Protein AF-X0YJ15-F1 (afdb_monomer)

Solvent-accessible surface area (backbone atoms only — not comparable to full-atom values): 10827 Å² total; per-residue (Å²): 131,85,79,75,74,57,43,60,59,54,47,52,52,47,53,52,51,46,50,51,50,49,46,49,53,53,56,49,39,35,70,75,66,74,43,87,75,90,66,55,64,66,56,56,49,51,49,48,56,52,59,70,72,44,61,58,66,60,52,53,49,41,43,52,75,50,30,58,92,40,51,68,31,61,81,69,69,39,67,74,39,35,54,26,53,26,54,37,53,68,71,46,96,60,94,58,71,78,64,40,61,42,63,42,45,61,82,68,40,61,54,94,90,36,62,70,59,54,69,68,62,50,51,54,54,47,51,44,55,51,49,50,50,58,36,51,53,50,40,56,50,62,73,27,58,56,43,80,40,76,42,98,86,70,49,79,39,79,45,68,49,62,83,60,65,60,85,64,60,61,69,59,51,26,63,77,67,72,52,84,81,90,130

Organism: NCBI:txid412755

Structure (mmCIF, N/CA/C/O backbone):
data_AF-X0YJ15-F1
#
_entry.id   AF-X0YJ15-F1
#
loop_
_atom_site.group_PDB
_atom_site.id
_atom_site.type_symbol
_atom_site.label_atom_id
_atom_site.label_alt_id
_atom_site.label_comp_id
_atom_site.label_asym_id
_atom_site.label_entity_id
_atom_site.label_seq_id
_atom_site.pdbx_PDB_ins_code
_atom_site.Cartn_x
_atom_site.Cartn_y
_atom_site.Cartn_z
_atom_site.occupancy
_atom_site.B_iso_or_equiv
_atom_site.auth_seq_id
_atom_site.auth_comp_id
_atom_site.auth_asym_id
_atom_site.auth_atom_id
_atom_site.pdbx_PDB_model_num
ATOM 1 N N . MET A 1 1 ? 10.096 -5.715 25.890 1.00 47.31 1 MET A N 1
ATOM 2 C CA . MET A 1 1 ? 9.266 -5.655 24.667 1.00 47.31 1 MET A CA 1
ATOM 3 C C . MET A 1 1 ? 9.754 -4.480 23.843 1.00 47.31 1 MET A C 1
ATOM 5 O O . MET A 1 1 ? 9.793 -3.381 24.379 1.00 47.31 1 MET A O 1
ATOM 9 N N . VAL A 1 2 ? 10.193 -4.707 22.604 1.00 52.78 2 VAL A N 1
ATOM 10 C CA . VAL A 1 2 ? 10.549 -3.609 21.693 1.00 52.78 2 VAL A CA 1
ATOM 11 C C . VAL A 1 2 ? 9.244 -2.940 21.275 1.00 52.78 2 VAL A C 1
ATOM 13 O O . VAL A 1 2 ? 8.377 -3.590 20.694 1.00 52.78 2 VAL A O 1
ATOM 16 N N . GLN A 1 3 ? 9.060 -1.674 21.644 1.00 73.06 3 GLN A N 1
ATOM 17 C CA . GLN A 1 3 ? 7.881 -0.920 21.238 1.00 73.06 3 GLN A CA 1
ATOM 18 C C . GLN A 1 3 ? 7.999 -0.626 19.741 1.00 73.06 3 GLN A C 1
ATOM 20 O O . GLN A 1 3 ? 8.931 0.053 19.316 1.00 73.06 3 GLN A O 1
ATOM 25 N N . LEU A 1 4 ? 7.075 -1.163 18.942 1.00 81.94 4 LEU A N 1
ATOM 26 C CA . LEU A 1 4 ? 7.033 -0.866 17.512 1.00 81.94 4 LEU A CA 1
ATOM 27 C C . LEU A 1 4 ? 6.816 0.643 17.294 1.00 81.94 4 LEU A C 1
ATOM 29 O O . LEU A 1 4 ? 6.027 1.247 18.036 1.00 81.94 4 LEU A O 1
ATOM 33 N N . PRO A 1 5 ? 7.448 1.248 16.269 1.00 90.25 5 PRO A N 1
ATOM 34 C CA . PRO A 1 5 ? 7.194 2.638 15.914 1.00 90.25 5 PRO A CA 1
ATOM 35 C C . PRO A 1 5 ? 5.711 2.890 15.622 1.00 90.25 5 PRO A C 1
ATOM 37 O O . PRO A 1 5 ? 4.935 1.973 15.313 1.00 90.25 5 PRO A O 1
ATOM 40 N N . LYS A 1 6 ? 5.300 4.158 15.706 1.00 93.25 6 LYS A N 1
ATOM 41 C CA . LYS A 1 6 ? 3.918 4.548 15.408 1.00 93.25 6 LYS A CA 1
ATOM 42 C C . LYS A 1 6 ? 3.524 4.135 13.972 1.00 93.25 6 LYS A C 1
ATOM 44 O O . LYS A 1 6 ? 4.402 4.100 13.105 1.00 93.25 6 LYS A O 1
ATOM 49 N N . PRO A 1 7 ? 2.250 3.775 13.710 1.00 95.06 7 PRO A N 1
ATOM 50 C CA . PRO A 1 7 ? 1.801 3.361 12.379 1.00 95.06 7 PRO A CA 1
ATOM 51 C C . PRO A 1 7 ? 2.163 4.348 11.267 1.00 95.06 7 PRO A C 1
ATOM 53 O O . PRO A 1 7 ? 2.562 3.911 10.199 1.00 95.06 7 PRO A O 1
ATOM 56 N N . GLU A 1 8 ? 2.111 5.650 11.532 1.00 95.06 8 GLU A N 1
ATOM 57 C CA . GLU A 1 8 ? 2.417 6.709 10.566 1.00 95.06 8 GLU A CA 1
ATOM 58 C C . GLU A 1 8 ? 3.887 6.651 10.125 1.00 95.06 8 GLU A C 1
ATOM 60 O O . GLU A 1 8 ? 4.189 6.745 8.939 1.00 95.06 8 GLU A O 1
ATOM 65 N N . ILE A 1 9 ? 4.807 6.413 11.068 1.00 95.06 9 ILE A N 1
ATOM 66 C CA . ILE A 1 9 ? 6.242 6.272 10.774 1.00 95.06 9 ILE A CA 1
ATOM 67 C C . ILE A 1 9 ? 6.467 5.051 9.880 1.00 95.06 9 ILE A C 1
ATOM 69 O O . ILE A 1 9 ? 7.040 5.175 8.800 1.00 95.06 9 ILE A O 1
ATOM 73 N N . ARG A 1 10 ? 5.933 3.890 10.286 1.00 96.12 10 ARG A N 1
ATOM 74 C CA . ARG A 1 10 ? 6.055 2.647 9.509 1.00 96.12 10 ARG A CA 1
ATOM 75 C C . ARG A 1 10 ? 5.407 2.768 8.134 1.00 96.12 10 ARG A C 1
ATOM 77 O O . ARG A 1 10 ? 5.938 2.248 7.163 1.00 96.12 10 ARG A O 1
ATOM 84 N N . PHE A 1 11 ? 4.268 3.450 8.037 1.00 95.94 11 PHE A N 1
ATOM 85 C CA . PHE A 1 11 ? 3.576 3.668 6.772 1.00 95.94 11 PHE A CA 1
ATOM 86 C C . PHE A 1 11 ? 4.419 4.515 5.820 1.00 95.94 11 PHE A C 1
ATOM 88 O O . PHE A 1 11 ? 4.572 4.152 4.655 1.00 95.94 11 PHE A O 1
ATOM 95 N N . LYS A 1 12 ? 5.003 5.609 6.324 1.00 94.44 12 LYS A N 1
ATOM 96 C CA . LYS A 1 12 ? 5.892 6.477 5.548 1.00 94.44 12 LYS A CA 1
ATOM 97 C C . LYS A 1 12 ? 7.127 5.722 5.056 1.00 94.44 12 LYS A C 1
ATOM 99 O O . LYS A 1 12 ? 7.449 5.817 3.876 1.00 94.44 12 LYS A O 1
ATOM 104 N N . GLU A 1 13 ? 7.769 4.941 5.922 1.00 95.12 13 GLU A N 1
ATOM 105 C CA . GLU A 1 13 ? 8.902 4.079 5.555 1.00 95.12 13 GLU A CA 1
ATOM 106 C C . GLU A 1 13 ? 8.505 3.029 4.504 1.00 95.12 13 GLU A C 1
ATOM 108 O O . GLU A 1 13 ? 9.235 2.814 3.538 1.00 95.12 13 GLU A O 1
ATOM 113 N N . ASN A 1 14 ? 7.324 2.417 4.638 1.00 96.38 14 ASN A N 1
ATOM 114 C CA . ASN A 1 14 ? 6.829 1.419 3.689 1.00 96.38 14 ASN A CA 1
ATOM 115 C C . ASN A 1 14 ? 6.499 2.032 2.317 1.00 96.38 14 ASN A C 1
ATOM 117 O O . ASN A 1 14 ? 6.818 1.433 1.294 1.00 96.38 14 ASN A O 1
ATOM 121 N N . ILE A 1 15 ? 5.903 3.234 2.279 1.00 93.62 15 ILE A N 1
ATOM 122 C CA . ILE A 1 15 ? 5.709 4.007 1.040 1.00 93.62 15 ILE A CA 1
ATOM 123 C C . ILE A 1 15 ? 7.056 4.336 0.396 1.00 93.62 15 ILE A C 1
ATOM 125 O O . ILE A 1 15 ? 7.223 4.125 -0.805 1.00 93.62 15 ILE A O 1
ATOM 129 N N . ASP A 1 16 ? 8.011 4.843 1.179 1.00 93.56 16 ASP A N 1
ATOM 130 C CA . ASP A 1 16 ? 9.331 5.219 0.674 1.00 93.56 16 ASP A CA 1
ATOM 131 C C . ASP A 1 16 ? 10.052 4.017 0.049 1.00 93.56 16 ASP A C 1
ATOM 133 O O . ASP A 1 16 ? 10.527 4.097 -1.089 1.00 93.56 16 ASP A O 1
ATOM 137 N N . GLY A 1 17 ? 10.057 2.886 0.759 1.00 95.38 17 GLY A N 1
ATOM 138 C CA . GLY A 1 17 ? 10.627 1.629 0.286 1.00 95.38 17 GLY A CA 1
ATOM 139 C C . GLY A 1 17 ? 9.934 1.116 -0.974 1.00 95.38 17 GLY A C 1
ATOM 140 O O . GLY A 1 17 ? 10.613 0.758 -1.935 1.00 95.38 17 GLY A O 1
ATOM 141 N N . PHE A 1 18 ? 8.600 1.163 -1.017 1.00 93.81 18 PHE A N 1
ATOM 142 C CA . PHE A 1 18 ? 7.823 0.712 -2.169 1.00 93.81 18 PHE A CA 1
ATOM 143 C C . PHE A 1 18 ? 8.167 1.493 -3.442 1.00 93.81 18 PHE A C 1
ATOM 145 O O . PHE A 1 18 ? 8.490 0.895 -4.469 1.00 93.81 18 PHE A O 1
ATOM 152 N N . PHE A 1 19 ? 8.172 2.828 -3.378 1.00 91.19 19 PHE A N 1
ATOM 153 C CA . PHE A 1 19 ? 8.544 3.648 -4.534 1.00 91.19 19 PHE A CA 1
ATOM 154 C C . PHE A 1 19 ? 10.022 3.512 -4.903 1.00 91.19 19 PHE A C 1
ATOM 156 O O . PHE A 1 19 ? 10.352 3.509 -6.087 1.00 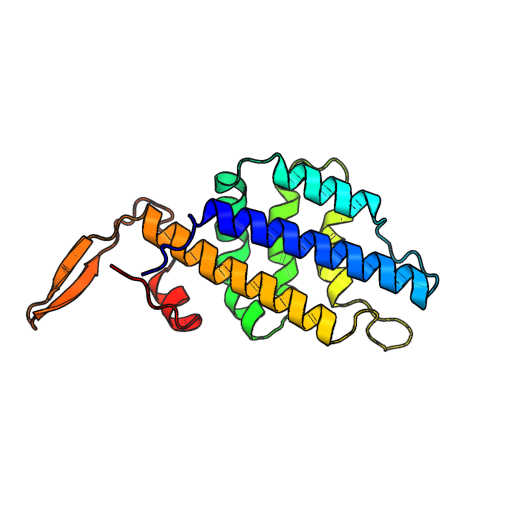91.19 19 PHE A O 1
ATOM 163 N N . SER A 1 20 ? 10.913 3.353 -3.922 1.00 93.69 20 SER A N 1
ATOM 164 C CA . SER A 1 20 ? 12.338 3.106 -4.188 1.00 93.69 20 SER A CA 1
ATOM 165 C C . SER A 1 20 ? 12.554 1.787 -4.930 1.00 93.69 20 SER A C 1
ATOM 167 O O . SER A 1 20 ? 13.336 1.741 -5.879 1.00 93.69 20 SER A O 1
ATOM 169 N N . HIS A 1 21 ? 11.821 0.739 -4.546 1.00 93.19 21 HIS A N 1
ATOM 170 C CA . HIS A 1 21 ? 11.850 -0.559 -5.219 1.00 93.19 21 HIS A CA 1
ATOM 171 C C . HIS A 1 21 ? 11.330 -0.462 -6.655 1.00 93.19 21 HIS A C 1
ATOM 173 O O . HIS A 1 21 ? 11.969 -0.944 -7.583 1.00 93.19 21 HIS A O 1
ATOM 179 N N . ILE A 1 22 ? 10.224 0.253 -6.867 1.00 89.25 22 ILE A N 1
ATOM 180 C CA . ILE A 1 22 ? 9.693 0.531 -8.208 1.00 89.25 22 ILE A CA 1
ATOM 181 C C . ILE A 1 22 ? 10.717 1.269 -9.077 1.00 89.25 22 ILE A C 1
ATOM 183 O O . ILE A 1 22 ? 10.938 0.889 -10.224 1.00 89.25 22 ILE A O 1
ATOM 187 N N . ILE A 1 23 ? 11.360 2.311 -8.543 1.00 89.31 23 ILE A N 1
ATOM 188 C CA . ILE A 1 23 ? 12.409 3.051 -9.256 1.00 89.31 23 ILE A CA 1
ATOM 189 C C . ILE A 1 23 ? 13.551 2.114 -9.655 1.00 89.31 23 ILE A C 1
ATOM 191 O O . ILE A 1 23 ? 14.068 2.220 -10.768 1.00 89.31 23 ILE A O 1
ATOM 195 N N . GLN A 1 24 ? 13.940 1.199 -8.765 1.00 91.25 24 GLN A N 1
ATOM 196 C CA . GLN A 1 24 ? 14.979 0.216 -9.045 1.00 91.25 24 GLN A CA 1
ATOM 197 C C . GLN A 1 24 ? 14.560 -0.745 -10.167 1.00 91.25 24 GLN A C 1
ATOM 199 O O . GLN A 1 24 ? 15.312 -0.899 -11.126 1.00 91.25 24 GLN A O 1
ATOM 204 N N . ILE A 1 25 ? 13.331 -1.276 -10.124 1.00 88.25 25 ILE A N 1
ATOM 205 C CA . ILE A 1 25 ? 12.761 -2.112 -11.195 1.00 88.25 25 ILE A CA 1
ATOM 206 C C . ILE A 1 25 ? 12.825 -1.395 -12.550 1.00 88.25 25 ILE A C 1
ATOM 208 O O . ILE A 1 25 ? 13.253 -1.986 -13.540 1.00 88.25 25 ILE A O 1
ATOM 212 N N . ILE A 1 26 ? 12.426 -0.119 -12.612 1.00 85.00 26 ILE A N 1
ATOM 213 C CA . ILE A 1 26 ? 12.464 0.660 -13.861 1.00 85.00 26 ILE A CA 1
ATOM 214 C C . ILE A 1 26 ? 13.907 0.804 -14.359 1.00 85.00 26 ILE A C 1
ATOM 216 O O . ILE A 1 26 ? 14.171 0.600 -15.543 1.00 85.00 26 ILE A O 1
ATOM 220 N N . LYS A 1 27 ? 14.852 1.141 -13.471 1.00 87.62 27 LYS A N 1
ATOM 221 C CA . LYS A 1 27 ? 16.272 1.288 -13.830 1.00 87.62 27 LYS A CA 1
ATOM 222 C C . LYS A 1 27 ? 16.857 -0.004 -14.391 1.00 87.62 27 LYS A C 1
ATOM 224 O O . LYS A 1 27 ? 17.609 0.058 -15.362 1.00 87.62 27 LYS A O 1
ATOM 229 N N . ASP A 1 28 ? 16.531 -1.140 -13.789 1.00 86.44 28 ASP A N 1
ATOM 230 C CA . ASP A 1 28 ? 17.034 -2.438 -14.234 1.00 86.44 28 ASP A CA 1
ATOM 231 C C . ASP A 1 28 ? 16.384 -2.849 -15.561 1.00 86.44 28 ASP A C 1
ATOM 233 O O . ASP A 1 28 ? 17.091 -3.225 -16.493 1.00 86.44 28 ASP A O 1
ATOM 237 N N . SER A 1 29 ? 15.079 -2.607 -15.723 1.00 80.62 29 SER A N 1
ATOM 238 C CA . SER A 1 29 ? 14.375 -2.828 -16.992 1.00 80.62 29 SER A CA 1
ATOM 239 C C . SER A 1 29 ? 14.963 -2.007 -18.151 1.00 80.62 29 SER A C 1
ATOM 241 O O . SER A 1 29 ? 15.185 -2.546 -19.237 1.00 80.62 29 SER A O 1
ATOM 243 N N . ILE A 1 30 ? 15.290 -0.726 -17.925 1.00 82.38 30 ILE A N 1
ATOM 244 C CA . ILE A 1 30 ? 15.938 0.129 -18.936 1.00 82.38 30 ILE A CA 1
ATOM 245 C C . ILE A 1 30 ? 17.303 -0.442 -19.341 1.00 82.38 30 ILE A C 1
ATOM 247 O O . ILE A 1 30 ? 17.624 -0.466 -20.530 1.00 82.38 30 ILE A O 1
ATOM 251 N N . LYS A 1 31 ? 18.104 -0.915 -18.375 1.00 83.75 31 LYS A N 1
ATOM 252 C CA . LYS A 1 31 ? 19.429 -1.496 -18.645 1.00 83.75 31 LYS A CA 1
ATOM 253 C C . LYS A 1 31 ? 19.347 -2.806 -19.425 1.00 83.75 31 LYS A C 1
ATOM 255 O O . LYS A 1 31 ? 20.157 -3.014 -20.322 1.00 83.75 31 LYS A O 1
ATOM 260 N N . GLU A 1 32 ? 18.412 -3.680 -19.068 1.00 79.94 32 GLU A N 1
ATOM 261 C CA . GLU A 1 32 ? 18.319 -5.035 -19.622 1.00 79.94 32 GLU A CA 1
ATOM 262 C C . GLU A 1 32 ? 17.616 -5.070 -20.981 1.00 79.94 32 GLU A C 1
ATOM 264 O O . GLU A 1 32 ? 18.048 -5.787 -21.883 1.00 79.94 32 GLU A O 1
ATOM 269 N N . HIS A 1 33 ? 16.561 -4.271 -21.156 1.00 73.75 33 HIS A N 1
ATOM 270 C CA . HIS A 1 33 ? 15.714 -4.329 -22.349 1.00 73.75 33 HIS A CA 1
ATOM 271 C C . HIS A 1 33 ? 15.938 -3.165 -23.320 1.00 73.75 33 HIS A C 1
ATOM 273 O O . HIS A 1 33 ? 15.386 -3.188 -24.419 1.00 73.75 33 HIS A O 1
ATOM 279 N N . ASN A 1 34 ? 16.724 -2.143 -22.946 1.00 68.62 34 ASN A N 1
ATOM 280 C CA . ASN A 1 34 ? 16.925 -0.904 -23.716 1.00 68.62 34 ASN A CA 1
ATOM 281 C C . ASN A 1 34 ? 15.602 -0.247 -24.165 1.00 68.62 34 ASN A C 1
ATOM 283 O O . ASN A 1 34 ? 15.519 0.418 -25.200 1.00 68.62 34 ASN A O 1
ATOM 287 N N . LYS A 1 35 ? 14.534 -0.476 -23.396 1.00 63.88 35 LYS A N 1
ATOM 288 C CA . LYS A 1 35 ? 13.190 0.019 -23.670 1.00 63.88 35 LYS A CA 1
ATOM 289 C C . LYS A 1 35 ? 12.832 1.041 -22.601 1.00 63.88 35 LYS A C 1
ATOM 291 O O . LYS A 1 35 ? 12.771 0.729 -21.415 1.00 63.88 35 LYS A O 1
ATOM 296 N N . ASN A 1 36 ? 12.548 2.267 -23.037 1.00 59.47 36 ASN A N 1
ATOM 297 C CA . ASN A 1 36 ? 11.865 3.262 -22.213 1.00 59.47 36 ASN A CA 1
ATOM 298 C C . ASN A 1 36 ? 10.397 2.850 -22.100 1.00 59.47 36 ASN A C 1
A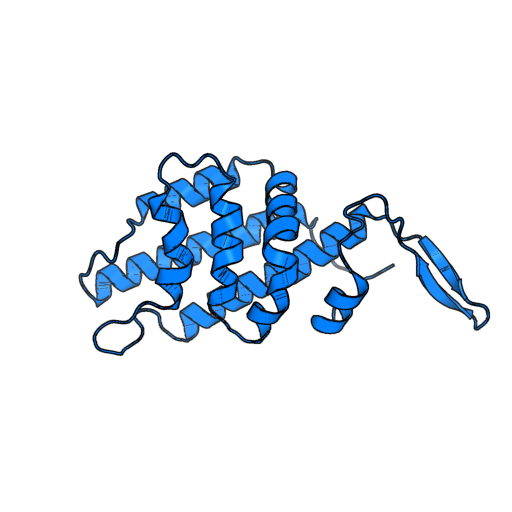TOM 300 O O . ASN A 1 36 ? 9.533 3.360 -22.816 1.00 59.47 36 ASN A O 1
ATOM 304 N N . HIS A 1 37 ? 10.110 1.875 -21.242 1.00 59.44 37 HIS A N 1
ATOM 305 C CA . HIS A 1 37 ? 8.744 1.457 -20.975 1.00 59.44 37 HIS A CA 1
ATOM 306 C C . HIS A 1 37 ? 8.011 2.517 -20.146 1.00 59.44 37 HIS A C 1
ATOM 308 O O . HIS A 1 37 ? 7.895 2.439 -18.931 1.00 59.44 37 HIS A O 1
ATOM 314 N N . PHE A 1 38 ? 7.503 3.507 -20.883 1.00 58.38 38 PHE A N 1
ATOM 315 C CA . PHE A 1 38 ? 6.367 4.391 -20.612 1.00 58.38 38 PHE A CA 1
ATOM 316 C C . PHE A 1 38 ? 6.443 5.359 -19.428 1.00 58.38 38 PHE A C 1
ATOM 318 O O . PHE A 1 38 ? 5.774 6.388 -19.489 1.00 58.38 38 PHE A O 1
ATOM 325 N N . VAL A 1 39 ? 7.254 5.112 -18.399 1.00 70.25 39 VAL A N 1
ATOM 326 C CA . VAL A 1 39 ? 7.408 6.039 -17.272 1.00 70.25 39 VAL A CA 1
ATOM 327 C C . VAL A 1 39 ? 8.871 6.241 -16.939 1.00 70.25 39 VAL A C 1
ATOM 329 O O . VAL A 1 39 ? 9.629 5.294 -16.741 1.00 70.25 39 VAL A O 1
ATOM 332 N N . SER A 1 40 ? 9.265 7.508 -16.891 1.00 77.69 40 SER A N 1
ATOM 333 C CA . SER A 1 40 ? 10.630 7.887 -16.573 1.00 77.69 40 SER A CA 1
ATOM 334 C C . SER A 1 40 ? 10.892 7.734 -15.071 1.00 77.69 40 SER A C 1
ATOM 336 O O . SER A 1 40 ? 9.993 7.909 -14.241 1.00 77.69 40 SER A O 1
ATOM 338 N N . VAL A 1 41 ? 12.136 7.435 -14.700 1.00 84.19 41 VAL A N 1
ATOM 339 C CA . VAL A 1 41 ? 12.555 7.359 -13.290 1.00 84.19 41 VAL A CA 1
ATOM 340 C C . VAL A 1 41 ? 12.232 8.664 -12.554 1.00 84.19 41 VAL A C 1
ATOM 342 O O . VAL A 1 41 ? 11.775 8.640 -11.413 1.00 84.19 41 VAL A O 1
ATOM 345 N N . GLU A 1 42 ? 12.405 9.800 -13.227 1.00 84.31 42 GLU A N 1
ATOM 346 C CA . GLU A 1 42 ? 12.135 11.143 -12.708 1.00 84.31 42 GLU A CA 1
ATOM 347 C C . GLU A 1 42 ? 10.655 11.339 -12.371 1.00 84.31 42 GLU A C 1
ATOM 349 O O . GLU A 1 42 ? 10.326 12.013 -11.395 1.00 84.31 42 GLU A O 1
ATOM 354 N N . SER A 1 43 ? 9.760 10.722 -13.146 1.00 80.50 43 SER A N 1
ATOM 355 C CA . SER A 1 43 ? 8.317 10.781 -12.910 1.00 80.50 43 SER A CA 1
ATOM 356 C C . SER A 1 43 ? 7.946 10.074 -11.606 1.00 80.50 43 SER A C 1
ATOM 358 O O . SER A 1 43 ? 7.243 10.644 -10.773 1.00 80.50 43 SER A O 1
ATOM 360 N N . ILE A 1 44 ? 8.479 8.868 -11.376 1.00 84.62 44 ILE A N 1
ATOM 361 C CA . ILE A 1 44 ? 8.234 8.133 -10.126 1.00 84.62 44 ILE A CA 1
ATOM 362 C C . ILE A 1 44 ? 8.940 8.783 -8.937 1.00 84.62 44 ILE A C 1
ATOM 364 O O . ILE A 1 44 ? 8.372 8.826 -7.848 1.00 84.62 44 ILE A O 1
ATOM 368 N N . GLN A 1 45 ? 10.137 9.339 -9.132 1.00 87.38 45 GLN A N 1
ATOM 369 C CA . GLN A 1 45 ? 10.813 10.097 -8.081 1.00 87.38 45 GLN A CA 1
ATOM 370 C C . GLN A 1 45 ? 9.990 11.327 -7.676 1.00 87.38 45 GLN A C 1
ATOM 372 O O . GLN A 1 45 ? 9.756 11.540 -6.492 1.00 87.38 45 GLN A O 1
ATOM 377 N N . SER A 1 46 ? 9.463 12.074 -8.649 1.00 84.00 46 SER A N 1
ATOM 378 C CA . SER A 1 46 ? 8.592 13.224 -8.382 1.00 84.00 46 SER A CA 1
ATOM 379 C C . SER A 1 46 ? 7.324 12.812 -7.633 1.00 84.00 46 SER A C 1
ATOM 381 O O . SER A 1 46 ? 6.898 13.500 -6.709 1.00 84.00 46 SER A O 1
ATOM 383 N N . LEU A 1 47 ? 6.729 11.671 -7.998 1.00 82.69 47 LEU A N 1
ATOM 384 C CA . LEU A 1 47 ? 5.577 11.108 -7.298 1.00 82.69 47 LEU A CA 1
ATOM 385 C C . LEU A 1 47 ? 5.909 10.749 -5.843 1.00 82.69 47 LEU A C 1
ATOM 387 O O . LEU A 1 47 ? 5.161 11.112 -4.935 1.00 82.69 47 LEU A O 1
ATOM 391 N N . LYS A 1 48 ? 7.038 10.069 -5.621 1.00 87.88 48 LYS A N 1
ATOM 392 C CA . LYS A 1 48 ? 7.549 9.733 -4.289 1.00 87.88 48 LYS A CA 1
ATOM 393 C C . LYS A 1 48 ? 7.732 11.000 -3.448 1.00 87.88 48 LYS A C 1
ATOM 395 O O . LYS A 1 48 ? 7.196 11.084 -2.343 1.00 87.88 48 LYS A O 1
ATOM 400 N N . ASP A 1 49 ? 8.419 11.999 -3.993 1.00 86.56 49 ASP A N 1
ATOM 401 C CA . ASP A 1 49 ? 8.689 13.267 -3.315 1.00 86.56 49 ASP A CA 1
ATOM 402 C C . ASP A 1 49 ? 7.379 13.988 -2.967 1.00 86.56 49 ASP A C 1
ATOM 404 O O . ASP A 1 49 ? 7.188 14.402 -1.825 1.00 86.56 49 ASP A O 1
ATOM 408 N N . LEU A 1 50 ? 6.417 14.038 -3.894 1.00 83.06 50 LEU A N 1
ATOM 409 C CA . LEU A 1 50 ? 5.096 14.612 -3.633 1.00 83.06 50 LEU A CA 1
ATOM 410 C C . LEU A 1 50 ? 4.370 13.882 -2.502 1.00 83.06 50 LEU A C 1
ATOM 412 O O . LEU A 1 50 ? 3.923 14.530 -1.563 1.00 83.06 50 LEU A O 1
ATOM 416 N N . ILE A 1 51 ? 4.284 12.550 -2.540 1.00 83.25 51 ILE A N 1
ATOM 417 C CA . ILE A 1 51 ? 3.606 11.770 -1.492 1.00 83.25 51 ILE A CA 1
ATOM 418 C C . ILE A 1 51 ? 4.255 12.003 -0.124 1.00 83.25 51 ILE A C 1
ATOM 420 O O . ILE A 1 51 ? 3.552 12.106 0.878 1.00 83.25 51 ILE A O 1
ATOM 424 N N . THR A 1 52 ? 5.583 12.126 -0.065 1.00 79.19 52 THR A N 1
ATOM 425 C CA . THR A 1 52 ? 6.292 12.362 1.204 1.00 79.19 52 THR A CA 1
ATOM 426 C C . THR A 1 52 ? 6.102 13.767 1.783 1.00 79.19 52 THR A C 1
ATOM 428 O O . THR A 1 52 ? 6.308 13.940 2.989 1.00 79.19 52 THR A O 1
ATOM 431 N N . LEU A 1 53 ? 5.691 14.743 0.962 1.00 84.38 53 LEU A N 1
ATOM 432 C CA . LEU A 1 53 ? 5.298 16.090 1.397 1.00 84.38 53 LEU A CA 1
ATOM 433 C C . LEU A 1 53 ? 3.866 16.143 1.946 1.00 84.38 53 LEU A C 1
ATOM 435 O O . LEU A 1 53 ? 3.524 17.085 2.662 1.00 84.38 53 LEU A O 1
ATOM 439 N N . TYR A 1 54 ? 3.028 15.158 1.615 1.00 84.75 54 TYR A N 1
ATOM 440 C CA . TYR A 1 54 ? 1.668 15.079 2.133 1.00 84.75 54 TYR A CA 1
ATOM 441 C C . TYR A 1 54 ? 1.638 14.647 3.597 1.00 84.75 54 TYR A C 1
ATOM 443 O O . TYR A 1 54 ? 2.476 13.881 4.080 1.00 84.75 54 TYR A O 1
ATOM 451 N N . ASP A 1 55 ? 0.607 15.118 4.296 1.00 89.69 55 ASP A N 1
ATOM 452 C CA . ASP A 1 55 ? 0.290 14.638 5.631 1.00 89.69 55 ASP A CA 1
ATOM 453 C C . ASP A 1 55 ? 0.062 13.117 5.607 1.00 89.69 55 ASP A C 1
ATOM 455 O O . ASP A 1 55 ? -0.755 12.592 4.844 1.00 89.69 55 ASP A O 1
ATOM 459 N N . THR A 1 56 ? 0.825 12.398 6.431 1.00 92.56 56 THR A N 1
ATOM 460 C CA . THR A 1 56 ? 0.863 10.931 6.398 1.00 92.56 56 THR A CA 1
ATOM 461 C C . THR A 1 56 ? -0.479 10.329 6.800 1.00 92.56 56 THR A C 1
ATOM 463 O O . THR A 1 56 ? -0.917 9.362 6.177 1.00 92.56 56 THR A O 1
ATOM 466 N N . GLU A 1 57 ? -1.170 10.925 7.776 1.00 93.38 57 GLU A N 1
ATOM 467 C CA . GLU A 1 57 ? -2.502 10.472 8.183 1.00 93.38 57 GLU A CA 1
ATOM 468 C C . GLU A 1 57 ? -3.505 10.614 7.034 1.00 93.38 57 GLU A C 1
ATOM 470 O O . GLU A 1 57 ? -4.258 9.682 6.747 1.00 93.38 57 GLU A O 1
ATOM 475 N N . THR A 1 58 ? -3.464 11.732 6.307 1.00 91.88 58 THR A N 1
ATOM 476 C CA . THR A 1 58 ? -4.297 11.960 5.121 1.00 91.88 58 THR A CA 1
ATOM 477 C C . THR A 1 58 ? -4.082 10.876 4.061 1.00 91.88 58 THR A C 1
ATOM 479 O O . THR A 1 58 ? -5.057 10.315 3.554 1.00 91.88 58 THR A O 1
ATOM 482 N N . ILE A 1 59 ? -2.830 10.518 3.752 1.00 92.44 59 ILE A N 1
ATOM 483 C CA . ILE A 1 59 ? -2.542 9.447 2.783 1.00 92.44 59 ILE A CA 1
ATOM 484 C C . ILE A 1 59 ? -3.025 8.086 3.300 1.00 92.44 59 ILE A C 1
ATOM 486 O O . ILE A 1 59 ? -3.669 7.348 2.554 1.00 92.44 59 ILE A O 1
ATOM 490 N N . MET A 1 60 ? -2.788 7.759 4.573 1.00 95.12 60 MET A N 1
ATOM 491 C CA . MET A 1 60 ? -3.288 6.519 5.182 1.00 95.12 60 MET A CA 1
ATOM 492 C C . MET A 1 60 ? -4.815 6.415 5.095 1.00 95.12 60 MET A C 1
ATOM 494 O O . MET A 1 60 ? -5.352 5.357 4.758 1.00 95.12 60 MET A O 1
ATOM 498 N N . MET A 1 61 ? -5.519 7.519 5.347 1.00 94.06 61 MET A N 1
ATOM 499 C CA . MET A 1 61 ? -6.975 7.593 5.249 1.00 94.06 61 MET A CA 1
ATOM 500 C C . MET A 1 61 ? -7.465 7.365 3.820 1.00 94.06 61 MET A C 1
ATOM 502 O O . MET A 1 61 ? -8.393 6.576 3.626 1.00 94.06 61 MET A O 1
ATOM 506 N N . LEU A 1 62 ? -6.817 7.978 2.824 1.00 92.75 62 LEU A N 1
ATOM 507 C CA . LEU A 1 62 ? -7.115 7.727 1.412 1.00 92.75 62 LEU A CA 1
ATOM 508 C C . LEU A 1 62 ? -6.890 6.253 1.053 1.00 92.75 62 LEU A C 1
ATOM 510 O O . LEU A 1 62 ? -7.753 5.637 0.428 1.00 92.75 62 LEU A O 1
ATOM 514 N N . PHE A 1 63 ? -5.788 5.650 1.509 1.00 94.56 63 PHE A N 1
ATOM 515 C CA . PHE A 1 63 ? -5.535 4.221 1.314 1.00 94.56 63 PHE A CA 1
ATOM 516 C C . PHE A 1 63 ? -6.650 3.356 1.893 1.00 94.56 63 PHE A C 1
ATOM 518 O O . PHE A 1 63 ? -7.178 2.492 1.193 1.00 94.56 63 PHE A O 1
ATOM 525 N N . ILE A 1 64 ? -7.050 3.586 3.145 1.00 95.44 64 ILE A N 1
ATOM 526 C CA . ILE A 1 64 ? -8.122 2.802 3.770 1.00 95.44 64 ILE A CA 1
ATOM 527 C C . ILE A 1 64 ? -9.436 2.983 3.002 1.00 95.44 64 ILE A C 1
ATOM 529 O O . ILE A 1 64 ? -10.122 1.999 2.720 1.00 95.44 64 ILE A O 1
ATOM 533 N N . GLN A 1 65 ? -9.780 4.218 2.634 1.00 93.62 65 GLN A N 1
ATOM 534 C CA . GLN A 1 65 ? -11.006 4.541 1.899 1.00 93.62 65 GLN A CA 1
ATOM 535 C C . GLN A 1 65 ? -11.075 3.854 0.533 1.00 93.62 65 GLN A C 1
ATOM 537 O O . GLN A 1 65 ? -12.125 3.323 0.179 1.00 93.62 65 GLN A O 1
ATOM 542 N N . HIS A 1 66 ? -9.969 3.834 -0.210 1.00 91.81 66 HIS A N 1
ATOM 543 C CA . HIS A 1 66 ? -9.965 3.391 -1.603 1.00 91.81 66 HIS A CA 1
ATOM 544 C C . HIS A 1 66 ? -9.522 1.938 -1.807 1.00 91.81 66 HIS A C 1
ATOM 546 O O . HIS A 1 66 ? -9.832 1.355 -2.843 1.00 91.81 66 HIS A O 1
ATOM 552 N N . THR A 1 67 ? -8.835 1.322 -0.838 1.00 93.62 67 THR A N 1
ATOM 553 C CA . THR A 1 67 ? -8.242 -0.016 -1.036 1.00 93.62 67 THR A CA 1
ATOM 554 C C . THR A 1 67 ? -8.782 -1.103 -0.111 1.00 93.62 67 THR A C 1
ATOM 556 O O . THR A 1 67 ? -8.655 -2.276 -0.456 1.00 93.62 67 THR A O 1
ATOM 559 N N . SER A 1 68 ? -9.421 -0.762 1.018 1.00 94.25 68 SER A N 1
ATOM 560 C CA . SER A 1 68 ? -9.797 -1.752 2.051 1.00 94.25 68 SER A CA 1
ATOM 561 C C . SER A 1 68 ? -10.677 -2.896 1.540 1.00 94.25 68 SER A C 1
ATOM 563 O O . SER A 1 68 ? -10.429 -4.056 1.870 1.00 94.25 68 SER A O 1
ATOM 565 N N . ASN A 1 69 ? -11.636 -2.606 0.659 1.00 91.94 69 ASN A N 1
ATOM 566 C CA . ASN A 1 69 ? -12.511 -3.620 0.051 1.00 91.94 69 ASN A CA 1
ATOM 567 C C . ASN A 1 69 ? -11.768 -4.598 -0.880 1.00 91.94 69 ASN A C 1
ATOM 569 O O . ASN A 1 69 ? -12.262 -5.690 -1.160 1.00 91.94 69 ASN A O 1
ATOM 573 N N . SER A 1 70 ? -10.577 -4.219 -1.342 1.00 92.62 70 SER A N 1
ATOM 574 C CA . SER A 1 70 ? -9.761 -4.974 -2.294 1.00 92.62 70 SER A CA 1
ATOM 575 C C . SER A 1 70 ? -8.562 -5.656 -1.639 1.00 92.62 70 SER A C 1
ATOM 577 O O . SER A 1 70 ? -7.789 -6.304 -2.333 1.00 92.62 70 SER A O 1
ATOM 579 N N . TRP A 1 71 ? -8.381 -5.570 -0.316 1.00 94.38 71 TRP A N 1
ATOM 580 C CA . TRP A 1 71 ? -7.205 -6.160 0.338 1.00 94.38 71 TRP A CA 1
ATOM 581 C C . TRP A 1 71 ? -7.111 -7.680 0.174 1.00 94.38 71 TRP A C 1
ATOM 583 O O . TRP A 1 71 ? -6.009 -8.211 0.124 1.00 94.38 71 TRP A O 1
ATOM 593 N N . LYS A 1 72 ? -8.229 -8.397 0.007 1.00 93.12 72 LYS A N 1
ATOM 594 C CA . LYS A 1 72 ? -8.186 -9.836 -0.316 1.00 93.12 72 LYS A CA 1
ATOM 595 C C . LYS A 1 72 ? -7.395 -10.142 -1.601 1.00 93.12 72 LYS A C 1
ATOM 597 O O . LYS A 1 72 ? -6.706 -11.154 -1.649 1.00 93.12 72 LYS A O 1
ATOM 602 N N . LEU A 1 73 ? -7.413 -9.224 -2.573 1.00 93.88 73 LEU A N 1
ATOM 603 C CA . LEU A 1 73 ? -6.706 -9.365 -3.848 1.00 93.88 73 LEU A CA 1
ATOM 604 C C . LEU A 1 73 ? -5.183 -9.389 -3.654 1.00 93.88 73 LEU A C 1
ATOM 606 O O . LEU A 1 73 ? -4.479 -10.024 -4.427 1.00 93.88 73 LEU A O 1
ATOM 610 N N . ILE A 1 74 ? -4.667 -8.771 -2.584 1.00 94.44 74 ILE A N 1
ATOM 611 C CA . ILE A 1 74 ? -3.237 -8.823 -2.245 1.00 94.44 74 ILE A CA 1
ATOM 612 C C . ILE A 1 74 ? -2.821 -10.261 -1.907 1.00 94.44 74 ILE A C 1
ATOM 614 O O . ILE A 1 74 ? -1.782 -10.732 -2.371 1.00 94.44 74 ILE A O 1
ATOM 618 N N . LYS A 1 75 ? -3.644 -10.985 -1.134 1.00 91.06 75 LYS A N 1
ATOM 619 C CA . LYS A 1 75 ? -3.386 -12.393 -0.785 1.00 91.06 75 LYS A CA 1
ATOM 620 C C . LYS A 1 75 ? -3.474 -13.315 -1.992 1.00 91.06 75 LYS A C 1
ATOM 622 O O . LYS A 1 75 ? -2.720 -14.273 -2.086 1.00 91.06 75 LYS A O 1
ATOM 627 N N . GLU A 1 76 ? -4.388 -13.005 -2.901 1.00 94.38 76 GLU A N 1
ATOM 628 C CA . GLU A 1 76 ? -4.581 -13.726 -4.161 1.00 94.38 76 GLU A CA 1
ATOM 629 C C . GLU A 1 76 ? -3.531 -13.343 -5.217 1.00 94.38 76 GLU A C 1
ATOM 631 O O . GLU A 1 76 ? -3.523 -13.926 -6.298 1.00 94.38 76 GLU A O 1
ATOM 636 N N . ARG A 1 77 ? -2.639 -12.385 -4.904 1.00 92.94 77 ARG A N 1
ATOM 637 C CA . ARG A 1 77 ? -1.637 -11.827 -5.824 1.00 92.94 77 ARG A CA 1
ATOM 638 C C . ARG A 1 77 ? -2.284 -11.304 -7.119 1.00 92.94 77 ARG A C 1
ATOM 640 O O . ARG A 1 77 ? -1.681 -11.360 -8.188 1.00 92.94 77 ARG A O 1
ATOM 647 N N . ASP A 1 78 ? -3.514 -10.791 -7.019 1.00 92.31 78 ASP A N 1
ATOM 648 C CA . ASP A 1 78 ? -4.305 -10.300 -8.147 1.00 92.31 78 ASP A CA 1
ATOM 649 C C . ASP A 1 78 ? -3.965 -8.824 -8.455 1.00 92.31 78 ASP A C 1
ATOM 651 O O . ASP A 1 78 ? -4.266 -7.934 -7.643 1.00 92.31 78 ASP A O 1
ATOM 655 N N . PRO A 1 79 ? -3.389 -8.524 -9.641 1.00 88.94 79 PRO A N 1
ATOM 656 C CA . PRO A 1 79 ? -3.026 -7.171 -10.066 1.00 88.94 79 PRO A CA 1
ATOM 657 C C . PRO A 1 79 ? -4.160 -6.142 -10.013 1.00 88.94 79 PRO A C 1
ATOM 659 O O . PRO A 1 79 ? -3.888 -4.943 -9.917 1.00 88.94 79 PRO A O 1
ATOM 662 N N . HIS A 1 80 ? -5.430 -6.563 -10.032 1.00 90.38 80 HIS A N 1
ATOM 663 C CA . HIS A 1 80 ? -6.568 -5.648 -9.904 1.00 90.38 80 HIS A CA 1
ATOM 664 C C . HIS A 1 80 ? -6.556 -4.852 -8.591 1.00 90.38 80 HIS A C 1
ATOM 666 O O . HIS A 1 80 ? -7.155 -3.775 -8.535 1.00 90.38 80 HIS A O 1
ATOM 672 N N . PHE A 1 81 ? -5.822 -5.308 -7.566 1.00 91.19 81 PHE A N 1
ATOM 673 C CA . PHE A 1 81 ? -5.541 -4.511 -6.371 1.00 91.19 81 PHE A CA 1
ATOM 674 C C . PHE A 1 81 ? -4.983 -3.115 -6.707 1.00 91.19 81 PHE A C 1
ATOM 676 O O . PHE A 1 81 ? -5.424 -2.115 -6.130 1.00 91.19 81 PHE A O 1
ATOM 683 N N . PHE A 1 82 ? -4.063 -3.018 -7.675 1.00 88.06 82 PHE A N 1
ATOM 684 C CA . PHE A 1 82 ? -3.381 -1.763 -8.006 1.00 88.06 82 PHE A CA 1
ATOM 685 C C . PHE A 1 82 ? -4.306 -0.699 -8.597 1.00 88.06 82 PHE A C 1
ATOM 687 O O . PHE A 1 82 ? -3.952 0.477 -8.572 1.00 88.06 82 PHE A O 1
ATOM 694 N N . LYS A 1 83 ? -5.518 -1.060 -9.035 1.00 84.88 83 LYS A N 1
ATOM 695 C CA . LYS A 1 83 ? -6.545 -0.078 -9.405 1.00 84.88 83 LYS A CA 1
ATOM 696 C C . LYS A 1 83 ? -6.971 0.780 -8.207 1.00 84.88 83 LYS A C 1
ATOM 698 O O . LYS A 1 83 ? -7.104 1.989 -8.337 1.00 84.88 83 LYS A O 1
ATOM 703 N N . GLY A 1 84 ? -7.112 0.185 -7.021 1.00 85.44 84 GLY A N 1
ATOM 704 C CA . GLY A 1 84 ? -7.395 0.951 -5.803 1.00 85.44 84 GLY A CA 1
ATOM 705 C C . GLY A 1 84 ? -6.221 1.851 -5.406 1.00 85.44 84 GLY A C 1
ATOM 706 O O . GLY A 1 84 ? -6.420 2.977 -4.962 1.00 85.44 84 GLY A O 1
ATOM 707 N N . PHE A 1 85 ? -4.986 1.382 -5.611 1.00 86.12 85 PHE A N 1
ATOM 708 C CA . PHE A 1 85 ? -3.781 2.191 -5.398 1.00 86.12 85 PHE A CA 1
ATOM 709 C C . PHE A 1 85 ? -3.745 3.386 -6.362 1.00 86.12 85 PHE A C 1
ATOM 711 O O . PHE A 1 85 ? -3.473 4.513 -5.956 1.00 86.12 85 PHE A O 1
ATOM 718 N N . GLN A 1 86 ? -4.086 3.156 -7.631 1.00 84.88 86 GLN A N 1
ATOM 719 C CA . GLN A 1 86 ? -4.244 4.200 -8.636 1.00 84.88 86 GLN A CA 1
ATOM 720 C C . GLN A 1 86 ? -5.274 5.252 -8.201 1.00 84.88 86 GLN A C 1
ATOM 722 O O . GLN A 1 86 ? -5.004 6.451 -8.311 1.00 84.88 86 GLN A O 1
ATOM 727 N N . ASP A 1 87 ? -6.417 4.819 -7.662 1.00 86.12 87 ASP A N 1
ATOM 728 C CA . ASP A 1 87 ? -7.441 5.728 -7.149 1.00 86.12 87 ASP A CA 1
ATOM 729 C C . ASP A 1 87 ? -6.893 6.607 -6.017 1.00 86.12 87 ASP A C 1
ATOM 731 O O . ASP A 1 87 ? -7.141 7.812 -6.034 1.00 86.12 87 ASP A O 1
ATOM 735 N N . VAL A 1 88 ? -6.088 6.058 -5.096 1.00 88.19 88 VAL A N 1
ATOM 736 C CA . VAL A 1 88 ? -5.409 6.852 -4.052 1.00 88.19 88 VAL A CA 1
ATOM 737 C C . VAL A 1 88 ? -4.520 7.924 -4.672 1.00 88.19 88 VAL A C 1
ATOM 739 O O . VAL A 1 88 ? -4.640 9.098 -4.322 1.00 88.19 88 VAL A O 1
ATOM 742 N N . LEU A 1 89 ? -3.654 7.537 -5.612 1.00 83.25 89 LEU A N 1
ATOM 743 C CA . LEU A 1 89 ? -2.730 8.466 -6.261 1.00 83.25 89 LEU A CA 1
ATOM 744 C C . LEU A 1 89 ? -3.473 9.567 -7.022 1.00 83.25 89 LEU A C 1
ATOM 746 O O . LEU A 1 89 ? -3.055 10.717 -6.981 1.00 83.25 89 LEU A O 1
ATOM 750 N N . SER A 1 90 ? -4.618 9.255 -7.634 1.00 82.25 90 SER A N 1
ATOM 751 C CA . SER A 1 90 ? -5.450 10.245 -8.337 1.00 82.25 90 SER A CA 1
ATOM 752 C C . SER A 1 90 ? -6.039 11.333 -7.427 1.00 82.25 90 SER A C 1
ATOM 754 O O . SER A 1 90 ? -6.451 12.387 -7.913 1.00 82.25 90 SER A O 1
ATOM 756 N N . LYS A 1 91 ? -6.113 11.089 -6.109 1.00 84.56 91 LYS A N 1
ATOM 757 C CA . LYS A 1 91 ? -6.576 12.078 -5.119 1.00 84.56 91 LYS A CA 1
ATOM 758 C C . LYS A 1 91 ? -5.476 13.019 -4.658 1.00 84.56 91 LYS A C 1
ATOM 760 O O . LYS A 1 91 ? -5.771 14.038 -4.036 1.00 84.56 91 LYS A O 1
ATOM 765 N N . ILE A 1 92 ? -4.229 12.700 -4.977 1.00 79.75 92 ILE A N 1
ATOM 766 C CA . ILE A 1 92 ? -3.098 13.587 -4.766 1.00 79.75 92 ILE A CA 1
ATOM 767 C C . ILE A 1 92 ? -3.041 14.496 -6.003 1.00 79.75 92 ILE A C 1
ATOM 769 O O . ILE A 1 92 ? -3.083 13.983 -7.120 1.00 79.75 92 ILE A O 1
ATOM 773 N N . PRO A 1 93 ? -2.994 15.833 -5.856 1.00 71.25 93 PRO A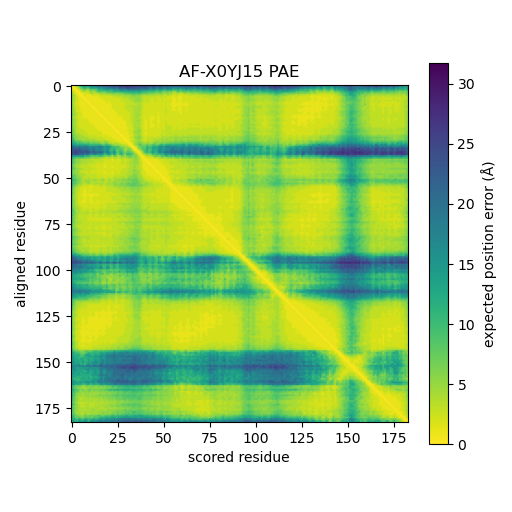 N 1
ATOM 774 C CA . PRO A 1 93 ? -2.957 16.789 -6.961 1.00 71.25 93 PRO A CA 1
ATOM 775 C C . PRO A 1 93 ? -1.595 16.756 -7.667 1.00 71.25 93 PRO A C 1
ATOM 777 O O . PRO A 1 93 ? -0.804 17.698 -7.626 1.00 71.25 93 PRO A O 1
ATOM 780 N N . ILE A 1 94 ? -1.323 15.638 -8.325 1.00 65.19 94 ILE A N 1
ATOM 781 C CA . ILE A 1 94 ? -0.186 15.434 -9.203 1.00 65.19 94 ILE A CA 1
ATOM 782 C C . ILE A 1 94 ? -0.596 16.008 -10.555 1.00 65.19 94 ILE A C 1
ATOM 784 O O . ILE A 1 94 ? -1.644 15.667 -11.103 1.00 65.19 94 ILE A O 1
ATOM 788 N N . ARG A 1 95 ? 0.218 16.919 -11.091 1.00 56.44 95 ARG A N 1
ATOM 789 C CA . ARG A 1 95 ? -0.068 17.605 -12.361 1.00 56.44 95 ARG A CA 1
ATOM 790 C C . ARG A 1 95 ? -0.070 16.678 -13.584 1.00 56.44 95 ARG A C 1
ATOM 792 O O . ARG A 1 95 ? -0.500 17.123 -14.641 1.00 56.44 95 ARG A O 1
ATOM 799 N N . ASP A 1 96 ? 0.371 15.428 -13.451 1.00 60.66 96 ASP A N 1
ATOM 800 C CA . ASP A 1 96 ? 0.534 14.500 -14.570 1.00 60.66 96 ASP A CA 1
ATOM 801 C C . ASP A 1 96 ? -0.190 13.160 -14.327 1.00 60.66 96 ASP A C 1
ATOM 803 O O . ASP A 1 96 ? 0.310 12.240 -13.676 1.00 60.66 96 ASP A O 1
ATOM 807 N N . LEU A 1 97 ? -1.425 13.066 -14.831 1.00 52.47 97 LEU A N 1
ATOM 808 C CA . LEU A 1 97 ? -2.352 11.941 -14.618 1.00 52.47 97 LEU A CA 1
ATOM 809 C C . LEU A 1 97 ? -1.902 10.630 -15.289 1.00 52.47 97 LEU A C 1
ATOM 811 O O . LEU A 1 97 ? -2.345 9.553 -14.871 1.00 52.47 97 LEU A O 1
ATOM 815 N N . ASN A 1 98 ? -0.991 10.695 -16.267 1.00 59.72 98 ASN A N 1
ATOM 816 C CA . ASN A 1 98 ? -0.459 9.515 -16.962 1.00 59.72 98 ASN A CA 1
ATOM 817 C C . ASN A 1 98 ? 0.392 8.612 -16.049 1.00 59.72 98 ASN A C 1
ATOM 819 O O . ASN A 1 98 ? 0.587 7.437 -16.351 1.00 59.72 98 ASN A O 1
ATOM 823 N N . GLN A 1 99 ?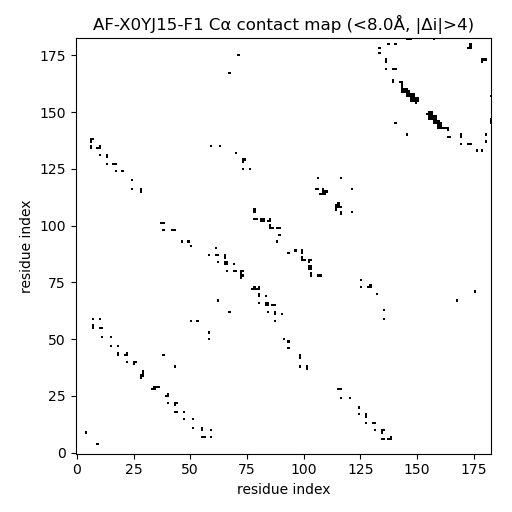 0.828 9.115 -14.890 1.00 58.19 99 GLN A N 1
ATOM 824 C CA . GLN A 1 99 ? 1.594 8.352 -13.898 1.00 58.19 99 GLN A CA 1
ATOM 825 C C . GLN A 1 99 ? 0.728 7.380 -13.080 1.00 58.19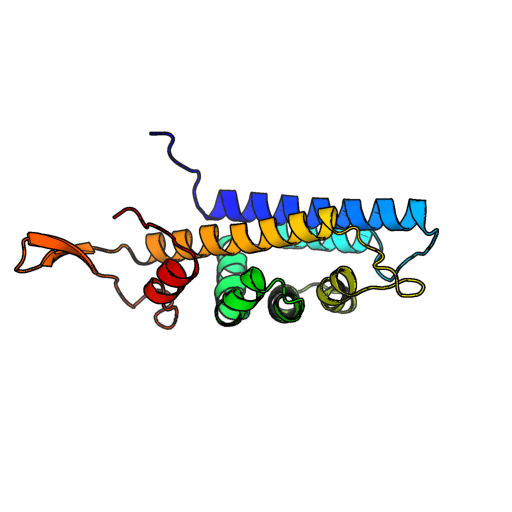 99 GLN A C 1
ATOM 827 O O . GLN A 1 99 ? 1.249 6.486 -12.424 1.00 58.19 99 GLN A O 1
ATOM 832 N N . THR A 1 100 ? -0.600 7.523 -13.104 1.00 56.25 100 THR A N 1
ATOM 833 C CA . THR A 1 100 ? -1.490 6.728 -12.241 1.00 56.25 100 THR A CA 1
ATOM 834 C C . THR A 1 100 ? -1.788 5.339 -12.833 1.00 56.25 100 THR A C 1
ATOM 836 O O . THR A 1 100 ? -1.838 4.358 -12.094 1.00 56.25 100 THR A O 1
ATOM 839 N N . GLN A 1 101 ? -1.877 5.211 -14.165 1.00 64.31 101 GLN A N 1
ATOM 840 C CA . GLN A 1 101 ? -2.037 3.914 -14.856 1.00 64.31 101 GLN A CA 1
ATOM 841 C C . GLN A 1 101 ? -0.781 3.034 -14.777 1.00 64.31 101 GLN A C 1
ATOM 843 O O . GLN A 1 101 ? -0.841 1.822 -14.985 1.00 64.31 101 GLN A O 1
ATOM 848 N N . PHE A 1 102 ? 0.357 3.636 -14.442 1.00 70.44 102 PHE A N 1
ATOM 849 C CA . PHE A 1 102 ? 1.642 2.963 -14.374 1.00 70.44 102 PHE A CA 1
ATOM 850 C C . PHE A 1 102 ? 1.665 1.794 -13.395 1.00 70.44 102 PHE A C 1
ATOM 852 O O . PHE A 1 102 ? 2.208 0.758 -13.737 1.00 70.44 102 PHE A O 1
ATOM 859 N N . MET A 1 103 ? 1.068 1.923 -12.208 1.00 70.00 103 MET A N 1
ATOM 860 C CA . MET A 1 103 ? 1.157 0.882 -11.176 1.00 70.00 103 MET A CA 1
ATOM 861 C C . MET A 1 103 ? 0.566 -0.450 -11.637 1.00 70.00 103 MET A C 1
ATOM 863 O O . MET A 1 103 ? 1.165 -1.503 -11.430 1.00 70.00 103 MET A O 1
ATOM 867 N N . PHE A 1 104 ? -0.596 -0.393 -12.290 1.00 71.12 104 PHE A N 1
ATOM 868 C CA . PHE A 1 104 ? -1.246 -1.568 -12.858 1.00 71.12 104 PHE A CA 1
ATOM 869 C C . PHE A 1 104 ? -0.468 -2.108 -14.064 1.00 71.12 104 PHE A C 1
ATOM 871 O O . PHE A 1 104 ? -0.263 -3.317 -14.182 1.00 71.12 104 PHE A O 1
ATOM 878 N N . ASN A 1 105 ? 0.017 -1.210 -14.926 1.00 74.44 105 ASN A N 1
ATOM 879 C CA . ASN A 1 105 ? 0.803 -1.591 -16.094 1.00 74.44 105 ASN A CA 1
ATOM 880 C C . ASN A 1 105 ? 2.116 -2.260 -15.681 1.00 74.44 105 ASN A C 1
ATOM 882 O O . ASN A 1 105 ? 2.440 -3.303 -16.223 1.00 74.44 105 ASN A O 1
ATOM 886 N N . LEU A 1 106 ? 2.821 -1.730 -14.680 1.00 73.88 106 LEU A N 1
ATOM 887 C CA . LEU A 1 106 ? 4.099 -2.235 -14.189 1.00 73.88 106 LEU A CA 1
ATOM 888 C C . LEU A 1 106 ? 4.000 -3.731 -13.861 1.00 73.88 106 LEU A C 1
ATOM 890 O O . LEU A 1 106 ? 4.768 -4.528 -14.385 1.00 73.88 106 LEU A O 1
ATOM 894 N N . VAL A 1 107 ? 3.001 -4.137 -13.076 1.00 70.44 107 VAL A N 1
ATOM 895 C CA . VAL A 1 107 ? 2.861 -5.539 -12.645 1.00 70.44 107 VAL A CA 1
ATOM 896 C C . VAL A 1 107 ? 2.306 -6.488 -13.712 1.00 70.44 107 VAL A C 1
ATOM 898 O O . VAL A 1 107 ? 2.446 -7.704 -13.567 1.00 70.44 107 VAL A O 1
ATOM 901 N N . THR A 1 108 ? 1.682 -5.961 -14.769 1.00 74.44 108 THR A N 1
ATOM 902 C CA . THR A 1 108 ? 1.073 -6.754 -15.853 1.00 74.44 108 THR A CA 1
ATOM 903 C C . THR A 1 108 ? 1.875 -6.728 -17.156 1.00 74.44 108 THR A C 1
ATOM 905 O O . THR A 1 108 ? 1.531 -7.455 -18.090 1.00 74.44 108 THR A O 1
ATOM 908 N N . LEU A 1 109 ? 2.939 -5.921 -17.232 1.00 75.00 109 LEU A N 1
ATOM 909 C CA . LEU A 1 109 ? 3.682 -5.689 -18.465 1.00 75.00 109 LEU A CA 1
ATOM 910 C C . LEU A 1 109 ? 4.444 -6.937 -18.918 1.00 75.00 109 LEU A C 1
ATOM 912 O O . LEU A 1 109 ? 5.172 -7.573 -18.146 1.00 75.00 109 LEU A O 1
ATOM 916 N N . LYS A 1 110 ? 4.316 -7.234 -20.212 1.00 74.44 110 LYS A N 1
ATOM 917 C CA . LYS A 1 110 ? 5.022 -8.318 -20.890 1.00 74.44 110 LYS A CA 1
ATOM 918 C C . LYS A 1 110 ? 5.808 -7.797 -22.089 1.00 74.44 110 LYS A C 1
ATOM 920 O O . LYS A 1 110 ? 5.340 -6.896 -22.780 1.00 74.44 110 LYS A O 1
ATOM 925 N N . ASP A 1 111 ? 6.963 -8.401 -22.328 1.00 70.56 111 ASP A N 1
ATOM 926 C CA . ASP A 1 111 ? 7.778 -8.276 -23.531 1.00 70.56 111 ASP A CA 1
ATOM 927 C C . ASP A 1 111 ? 7.925 -9.666 -24.162 1.00 70.56 111 ASP A C 1
ATOM 929 O O . ASP A 1 111 ? 8.411 -10.584 -23.502 1.00 70.56 111 ASP A O 1
ATOM 933 N N . ASP A 1 112 ? 7.449 -9.844 -25.396 1.00 73.00 112 ASP A N 1
ATOM 934 C CA . ASP A 1 112 ? 7.426 -11.135 -26.108 1.00 73.00 112 ASP A CA 1
ATOM 935 C C . ASP A 1 112 ? 6.933 -12.309 -25.230 1.00 73.00 112 ASP A C 1
ATOM 937 O O . ASP A 1 112 ? 7.613 -13.321 -25.046 1.00 73.00 112 ASP A O 1
ATOM 941 N N . ASP A 1 113 ? 5.752 -12.132 -24.622 1.00 68.44 113 ASP A N 1
ATOM 942 C CA . ASP A 1 113 ? 5.088 -13.054 -23.681 1.00 68.44 113 ASP A CA 1
ATOM 943 C C . ASP A 1 113 ? 5.819 -13.330 -22.355 1.00 68.44 113 ASP A C 1
ATOM 945 O O . ASP A 1 113 ? 5.269 -14.000 -21.470 1.00 68.44 113 ASP A O 1
ATOM 949 N N . LYS A 1 114 ? 7.009 -12.757 -22.150 1.0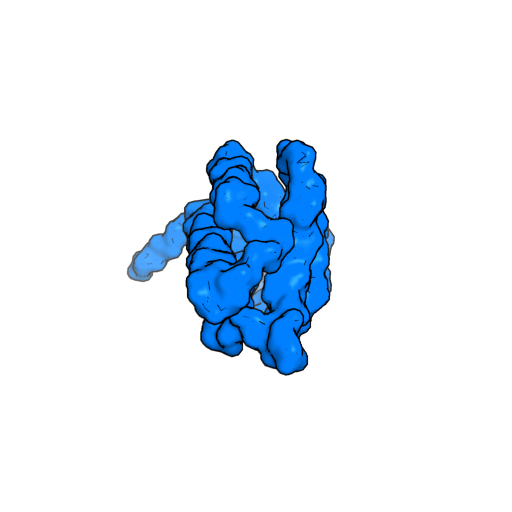0 74.19 114 LYS A N 1
ATOM 950 C CA . LYS A 1 114 ? 7.734 -12.801 -20.879 1.00 74.19 114 LYS A CA 1
ATOM 951 C C . LYS A 1 114 ? 7.400 -11.588 -20.041 1.00 74.19 114 LYS A C 1
ATOM 953 O O . LYS A 1 114 ? 7.275 -10.477 -20.535 1.00 74.19 114 LYS A O 1
ATOM 958 N N . ASN A 1 115 ? 7.278 -11.788 -18.741 1.00 74.06 115 ASN A N 1
ATOM 959 C CA . ASN A 1 115 ? 7.095 -10.668 -17.837 1.00 74.06 115 ASN A CA 1
ATOM 960 C C . ASN A 1 115 ? 8.375 -9.830 -17.789 1.00 74.06 115 ASN A C 1
ATOM 962 O O . ASN A 1 115 ? 9.456 -10.381 -17.600 1.00 74.06 115 ASN A O 1
ATOM 966 N N . ILE A 1 116 ? 8.234 -8.512 -17.926 1.00 78.25 116 ILE A N 1
ATOM 967 C CA . ILE A 1 116 ? 9.377 -7.584 -17.868 1.00 78.25 116 ILE A CA 1
ATOM 968 C C . ILE A 1 116 ? 9.955 -7.521 -16.451 1.00 78.25 116 ILE A C 1
ATOM 970 O O . ILE A 1 116 ? 11.136 -7.270 -16.249 1.00 78.25 116 ILE A O 1
ATOM 974 N N . ILE A 1 117 ? 9.111 -7.782 -15.455 1.00 81.31 117 ILE A N 1
ATOM 975 C CA . ILE A 1 117 ? 9.501 -7.833 -14.053 1.00 81.31 117 ILE A CA 1
ATOM 976 C C . ILE A 1 117 ? 9.665 -9.291 -13.636 1.00 81.31 117 ILE A C 1
ATOM 978 O O . ILE A 1 117 ? 8.765 -10.120 -13.838 1.00 81.31 117 ILE A O 1
ATOM 982 N N . SER A 1 118 ? 10.806 -9.579 -13.010 1.00 85.81 118 SER A N 1
ATOM 983 C CA . SER A 1 118 ? 11.081 -10.871 -12.387 1.00 85.81 118 SER A CA 1
ATOM 984 C C . SER A 1 118 ? 10.047 -11.212 -11.309 1.00 85.81 118 SER A C 1
ATOM 986 O O . SER A 1 118 ? 9.440 -10.336 -10.686 1.00 85.81 118 SER A O 1
ATOM 988 N N . ASP A 1 119 ? 9.839 -12.506 -11.074 1.00 88.00 119 ASP A N 1
ATOM 989 C CA . ASP A 1 119 ? 8.932 -12.968 -10.017 1.00 88.00 119 ASP A CA 1
ATOM 990 C C . ASP A 1 119 ? 9.364 -12.480 -8.632 1.00 88.00 119 ASP A C 1
ATOM 992 O O . ASP A 1 119 ? 8.517 -12.038 -7.859 1.00 88.00 119 ASP A O 1
ATOM 996 N N . ASP A 1 120 ? 10.671 -12.433 -8.366 1.00 91.56 120 ASP A N 1
ATOM 997 C CA . ASP A 1 120 ? 11.220 -11.912 -7.111 1.00 91.56 120 ASP A CA 1
ATOM 998 C C . ASP A 1 120 ? 10.840 -10.443 -6.889 1.00 91.56 120 ASP A C 1
ATOM 1000 O O . ASP A 1 120 ? 10.363 -10.064 -5.819 1.00 91.56 120 ASP A O 1
ATOM 1004 N N . ASN A 1 121 ? 10.979 -9.606 -7.922 1.00 90.81 121 ASN A N 1
ATOM 1005 C CA . ASN A 1 121 ? 10.628 -8.192 -7.827 1.00 90.81 121 ASN A CA 1
ATOM 1006 C C . ASN A 1 121 ? 9.128 -7.989 -7.597 1.00 90.81 121 ASN A C 1
ATOM 1008 O O . ASN A 1 121 ? 8.748 -7.105 -6.823 1.00 90.81 121 ASN A O 1
ATOM 1012 N N . ARG A 1 122 ? 8.283 -8.816 -8.226 1.00 89.38 122 ARG A N 1
ATOM 1013 C CA . ARG A 1 122 ? 6.838 -8.818 -7.965 1.00 89.38 122 ARG A CA 1
ATOM 1014 C C . ARG A 1 122 ? 6.514 -9.238 -6.545 1.00 89.38 122 ARG A C 1
ATOM 1016 O O . ARG A 1 122 ? 5.674 -8.604 -5.914 1.00 89.38 122 ARG A O 1
ATOM 1023 N N . GLU A 1 123 ? 7.158 -10.281 -6.038 1.00 93.25 123 GLU A N 1
ATOM 1024 C CA . GLU A 1 123 ? 6.902 -10.754 -4.681 1.00 93.25 123 GLU A CA 1
ATOM 1025 C C . GLU A 1 123 ? 7.269 -9.686 -3.646 1.00 93.25 123 GLU A C 1
ATOM 1027 O O . GLU A 1 123 ? 6.486 -9.421 -2.737 1.00 93.25 123 GLU A O 1
ATOM 1032 N N . VAL A 1 124 ? 8.376 -8.964 -3.843 1.00 95.38 124 VAL A N 1
ATOM 1033 C CA . VAL A 1 124 ? 8.726 -7.812 -2.996 1.00 95.38 124 VAL A CA 1
ATOM 1034 C C . VAL A 1 124 ? 7.652 -6.714 -3.062 1.00 95.38 124 VAL A C 1
ATOM 1036 O O . VAL A 1 124 ? 7.262 -6.170 -2.027 1.00 95.38 124 VAL A O 1
ATOM 1039 N N . MET A 1 125 ? 7.099 -6.409 -4.245 1.00 92.94 125 MET A N 1
ATOM 1040 C CA . MET A 1 125 ? 5.977 -5.461 -4.356 1.00 92.94 125 MET A CA 1
ATOM 1041 C C . MET A 1 125 ? 4.750 -5.923 -3.563 1.00 92.94 125 MET A C 1
ATOM 1043 O O . MET A 1 125 ? 4.098 -5.110 -2.902 1.00 92.94 125 MET A O 1
ATOM 1047 N N . TRP A 1 126 ? 4.437 -7.219 -3.598 1.00 94.75 126 TRP A N 1
ATOM 1048 C CA . TRP A 1 126 ? 3.336 -7.776 -2.821 1.00 94.75 126 TRP A CA 1
ATOM 1049 C C . TRP A 1 126 ? 3.593 -7.709 -1.318 1.00 94.75 126 TRP A C 1
ATOM 1051 O O . TRP A 1 126 ? 2.689 -7.321 -0.582 1.00 94.75 126 TRP A O 1
ATOM 1061 N N . GLN A 1 127 ? 4.819 -7.962 -0.859 1.00 96.62 127 GLN A N 1
ATOM 1062 C CA . GLN A 1 127 ? 5.199 -7.815 0.551 1.00 96.62 127 GLN A CA 1
ATOM 1063 C C . GLN A 1 127 ? 5.003 -6.378 1.059 1.00 96.62 127 GLN A C 1
ATOM 1065 O O . GLN A 1 127 ? 4.473 -6.177 2.154 1.00 96.62 127 GLN A O 1
ATOM 1070 N N . PHE A 1 128 ? 5.331 -5.365 0.248 1.00 96.94 128 PHE A N 1
ATO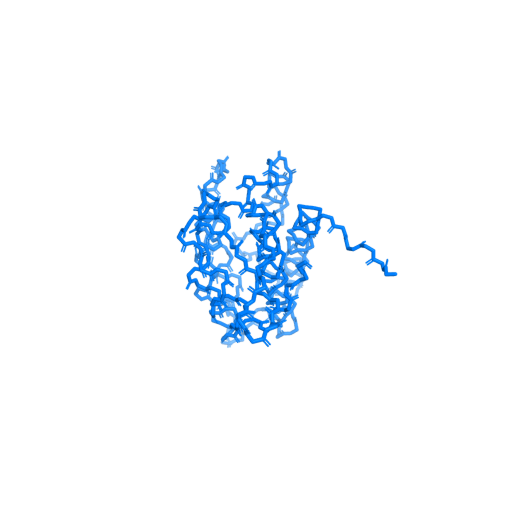M 1071 C CA . PHE A 1 128 ? 4.991 -3.975 0.574 1.00 96.94 128 PHE A CA 1
ATOM 1072 C C . PHE A 1 128 ? 3.477 -3.768 0.702 1.00 96.94 128 PHE A C 1
ATOM 1074 O O . PHE A 1 128 ? 3.027 -3.092 1.631 1.00 96.94 128 PHE A O 1
ATOM 1081 N N . CYS A 1 129 ? 2.684 -4.366 -0.193 1.00 95.69 129 CYS A N 1
ATOM 1082 C CA . CYS A 1 129 ? 1.223 -4.288 -0.151 1.00 95.69 129 CYS A CA 1
ATOM 1083 C C . CYS A 1 129 ? 0.645 -4.934 1.113 1.00 95.69 129 CYS A C 1
ATOM 1085 O O . CYS A 1 129 ? -0.224 -4.352 1.761 1.00 95.69 129 CYS A O 1
ATOM 1087 N N . GLU A 1 130 ? 1.152 -6.102 1.500 1.00 96.56 130 GLU A N 1
ATOM 1088 C CA . GLU A 1 130 ? 0.778 -6.763 2.751 1.00 96.56 130 GLU A CA 1
ATOM 1089 C C . GLU A 1 130 ? 1.130 -5.899 3.965 1.00 96.56 130 GLU A C 1
ATOM 1091 O O . GLU A 1 130 ? 0.288 -5.681 4.839 1.00 96.56 130 GLU A O 1
ATOM 1096 N N . SER A 1 131 ? 2.342 -5.340 3.987 1.00 96.75 131 SER A N 1
ATOM 1097 C CA . SER A 1 131 ? 2.805 -4.434 5.040 1.00 96.75 131 SER A CA 1
ATOM 1098 C C . SER A 1 131 ? 1.876 -3.224 5.208 1.00 96.75 131 SER A C 1
ATOM 1100 O O . SER A 1 131 ? 1.498 -2.899 6.338 1.00 96.75 131 SER A O 1
ATOM 1102 N N . PHE A 1 132 ? 1.390 -2.621 4.109 1.00 96.50 132 PHE A N 1
ATOM 1103 C CA . PHE A 1 132 ? 0.377 -1.561 4.191 1.00 96.50 132 PHE A CA 1
ATOM 1104 C C . PHE A 1 132 ? -0.873 -2.022 4.940 1.00 96.50 132 PHE A C 1
ATOM 1106 O O . PHE A 1 132 ? -1.359 -1.293 5.803 1.00 96.50 132 PHE A O 1
ATOM 1113 N N . VAL A 1 133 ? -1.379 -3.228 4.672 1.00 96.31 133 VAL A N 1
ATOM 1114 C CA . VAL A 1 133 ? -2.572 -3.737 5.361 1.00 96.31 133 VAL A CA 1
ATOM 1115 C C . VAL A 1 133 ? -2.338 -3.868 6.862 1.00 96.31 133 VAL A C 1
ATOM 1117 O O . VAL A 1 133 ? -3.137 -3.350 7.644 1.00 96.31 133 VAL A O 1
ATOM 1120 N N . TYR A 1 134 ? -1.235 -4.494 7.280 1.00 95.31 134 TYR A N 1
ATOM 1121 C CA . TYR A 1 134 ? -0.915 -4.644 8.705 1.00 95.31 134 TYR A CA 1
ATOM 1122 C C . TYR A 1 134 ? -0.812 -3.288 9.414 1.00 95.31 134 TYR A C 1
ATOM 1124 O O . TYR A 1 134 ? -1.378 -3.101 10.495 1.00 95.31 134 TYR A O 1
ATOM 1132 N N . ILE A 1 135 ? -0.129 -2.325 8.789 1.00 96.12 135 ILE A N 1
ATOM 1133 C CA . ILE A 1 135 ? 0.059 -0.982 9.346 1.00 96.12 135 ILE A CA 1
ATOM 1134 C C . ILE A 1 135 ? -1.277 -0.237 9.451 1.00 96.12 135 ILE A C 1
ATOM 1136 O O . ILE A 1 135 ? -1.569 0.359 10.490 1.00 96.12 135 ILE A O 1
ATOM 1140 N N . LEU A 1 136 ? -2.107 -0.284 8.406 1.00 96.19 136 LEU A N 1
ATOM 1141 C CA . LEU A 1 136 ? -3.386 0.427 8.368 1.00 96.19 136 LEU A CA 1
ATOM 1142 C C . LEU A 1 136 ? -4.416 -0.191 9.323 1.00 96.19 136 LEU A C 1
ATOM 1144 O O . LEU A 1 136 ? -5.167 0.544 9.962 1.00 96.19 136 LEU A O 1
ATOM 1148 N N . VAL A 1 137 ? -4.432 -1.518 9.490 1.00 94.31 137 VAL A N 1
ATOM 1149 C CA . VAL A 1 137 ? -5.276 -2.178 10.500 1.00 94.31 137 VAL A CA 1
ATOM 1150 C C . VAL A 1 137 ? -4.870 -1.754 11.916 1.00 94.31 137 VAL A C 1
ATOM 1152 O O . VAL A 1 137 ? -5.749 -1.412 12.712 1.00 94.31 137 VAL A O 1
ATOM 1155 N N . ASP A 1 138 ? -3.567 -1.715 12.226 1.00 93.00 138 ASP A N 1
ATOM 1156 C CA . ASP A 1 138 ? -3.067 -1.225 13.522 1.00 93.00 138 ASP A CA 1
ATOM 1157 C C . ASP A 1 138 ? -3.401 0.263 13.735 1.00 93.00 138 ASP A C 1
ATOM 1159 O O . ASP A 1 138 ? -3.857 0.657 14.808 1.00 93.00 138 ASP A O 1
ATOM 1163 N N . TYR A 1 139 ? -3.276 1.096 12.699 1.00 93.94 139 TYR A N 1
ATOM 1164 C CA . TYR A 1 139 ? -3.692 2.498 12.765 1.00 93.94 139 TYR A CA 1
ATOM 1165 C C . TYR A 1 139 ? -5.172 2.642 13.142 1.00 93.94 139 TYR A C 1
ATOM 1167 O O . TYR A 1 139 ? -5.498 3.291 14.139 1.00 93.94 139 TYR A O 1
ATOM 1175 N N . VAL A 1 140 ? -6.081 1.968 12.424 1.00 92.69 140 VAL A N 1
ATOM 1176 C CA . VAL A 1 140 ? -7.519 2.026 12.740 1.00 92.69 140 VAL A CA 1
ATOM 1177 C C . VAL A 1 140 ? -7.809 1.483 14.139 1.00 92.69 140 VAL A C 1
ATOM 1179 O O . VAL A 1 140 ? -8.653 2.033 14.854 1.00 92.69 140 VAL A O 1
ATOM 1182 N N . HIS A 1 141 ? -7.115 0.420 14.547 1.00 89.81 141 HIS A N 1
ATOM 1183 C CA . HIS A 1 141 ? -7.224 -0.134 15.890 1.00 89.81 141 HIS A CA 1
ATOM 1184 C C . HIS A 1 141 ? -6.904 0.915 16.962 1.00 89.81 141 HIS A C 1
ATOM 1186 O O . HIS A 1 141 ? -7.740 1.146 17.840 1.00 89.81 141 HIS A O 1
ATOM 1192 N N . ARG A 1 142 ? -5.751 1.587 16.859 1.00 88.50 142 ARG A N 1
ATOM 1193 C CA . ARG A 1 142 ? -5.310 2.604 17.825 1.00 88.50 142 ARG A CA 1
ATOM 1194 C C . ARG A 1 142 ? -6.240 3.811 17.855 1.00 88.50 142 ARG A C 1
ATOM 1196 O O . ARG A 1 142 ? -6.625 4.252 18.936 1.00 88.50 142 ARG A O 1
ATOM 1203 N N . MET A 1 143 ? -6.673 4.289 16.689 1.00 89.31 143 MET A N 1
ATOM 1204 C CA . MET A 1 143 ? -7.540 5.469 16.583 1.00 89.31 143 MET A CA 1
ATOM 1205 C C . MET A 1 143 ? -8.946 5.247 17.147 1.00 89.31 143 MET A C 1
ATOM 1207 O O . MET A 1 143 ? -9.593 6.184 17.614 1.00 89.31 143 MET A O 1
ATOM 1211 N N . ARG A 1 144 ? -9.437 4.003 17.156 1.00 88.31 144 ARG A N 1
ATOM 1212 C CA . ARG A 1 144 ? -10.743 3.670 17.747 1.00 88.31 144 ARG A CA 1
ATOM 1213 C C . ARG A 1 144 ? -10.721 3.498 19.266 1.00 88.31 144 ARG A C 1
ATOM 1215 O O . ARG A 1 144 ? -11.805 3.366 19.845 1.00 88.31 144 ARG A O 1
ATOM 1222 N N . VAL A 1 145 ? -9.530 3.486 19.878 1.00 81.12 145 VAL A N 1
ATOM 1223 C CA . VAL A 1 145 ? -9.287 3.366 21.327 1.00 81.12 145 VAL A CA 1
ATOM 1224 C C . VAL A 1 145 ? -10.191 2.291 21.956 1.00 81.12 145 VAL A C 1
ATOM 1226 O O . VAL A 1 145 ? -11.139 2.616 22.684 1.00 81.12 145 VAL A O 1
ATOM 1229 N N . PRO A 1 146 ? -9.998 1.002 21.612 1.00 78.25 146 PRO A N 1
ATOM 1230 C CA . PRO A 1 146 ? -10.866 -0.056 22.101 1.00 78.25 146 PRO A CA 1
ATOM 1231 C C . PRO A 1 146 ? -10.818 -0.129 23.624 1.00 78.25 146 PRO A C 1
ATOM 1233 O O . PRO A 1 146 ? -9.761 -0.056 24.242 1.00 78.25 146 PRO A O 1
ATOM 1236 N N . ARG A 1 147 ? -11.988 -0.305 24.234 1.00 77.50 147 ARG A N 1
ATOM 1237 C CA . ARG A 1 147 ? -12.099 -0.596 25.663 1.00 77.50 147 ARG A CA 1
ATOM 1238 C C . ARG A 1 147 ? -12.190 -2.097 25.862 1.00 77.50 147 ARG A C 1
ATOM 1240 O O . ARG A 1 147 ? -12.909 -2.777 25.131 1.00 77.50 147 ARG A O 1
ATOM 1247 N N . THR A 1 148 ? -11.538 -2.605 26.894 1.00 78.06 148 THR A N 1
ATOM 1248 C CA . THR A 1 148 ? -11.660 -4.012 27.275 1.00 78.06 148 THR A CA 1
ATOM 1249 C C . THR A 1 148 ? -12.910 -4.209 28.126 1.00 78.06 148 THR A C 1
ATOM 1251 O O . THR A 1 148 ? -13.059 -3.593 29.180 1.00 78.06 148 THR A O 1
ATOM 1254 N N . LYS A 1 149 ? -13.824 -5.070 27.671 1.00 79.50 149 LYS A N 1
ATOM 1255 C CA . LYS A 1 149 ? -15.001 -5.505 28.428 1.00 79.50 149 LYS A CA 1
ATOM 1256 C C . LYS A 1 149 ? -14.807 -6.952 28.868 1.00 79.50 149 LYS A C 1
ATOM 1258 O O . LYS A 1 149 ? -14.467 -7.801 28.048 1.00 79.50 149 LYS A O 1
ATOM 1263 N N . LEU A 1 150 ? -15.059 -7.228 30.144 1.00 83.75 150 LEU A N 1
ATOM 1264 C CA . LEU A 1 150 ? -15.129 -8.593 30.654 1.00 83.75 150 LEU A CA 1
ATOM 1265 C C . LEU A 1 150 ? -16.476 -9.209 30.249 1.00 83.75 150 LEU A C 1
ATOM 1267 O O . LEU A 1 150 ? -17.535 -8.622 30.490 1.00 83.75 150 LEU A O 1
ATOM 1271 N N . LEU A 1 151 ? -16.435 -10.353 29.578 1.00 83.12 151 LEU A N 1
ATOM 1272 C CA . LEU A 1 151 ? -17.610 -11.148 29.246 1.00 83.12 151 LEU A CA 1
ATOM 1273 C C . LEU A 1 151 ? -18.066 -11.974 30.465 1.00 83.12 151 LEU A C 1
ATOM 1275 O O . LEU A 1 151 ? -17.269 -12.206 31.375 1.00 83.12 151 LEU A O 1
ATOM 1279 N N . PRO A 1 152 ? -19.327 -12.454 30.498 1.00 85.19 152 PRO A N 1
ATOM 1280 C CA . PRO A 1 152 ? -19.833 -13.270 31.609 1.00 85.19 152 PRO A CA 1
ATOM 1281 C C . PRO A 1 152 ? -19.033 -14.556 31.873 1.00 85.19 152 PRO A C 1
ATOM 1283 O O . PRO A 1 152 ? -19.033 -15.053 32.991 1.00 85.19 152 PRO A O 1
ATOM 1286 N N . ASN A 1 153 ? -18.333 -15.078 30.862 1.00 89.06 153 ASN A N 1
ATOM 1287 C CA . ASN A 1 153 ? -17.447 -16.244 30.957 1.00 89.06 153 ASN A CA 1
ATOM 1288 C C . ASN A 1 153 ? -16.019 -15.902 31.443 1.00 89.06 153 ASN A C 1
ATOM 1290 O O . ASN A 1 153 ? -15.161 -16.777 31.453 1.00 89.06 153 ASN A O 1
ATOM 1294 N N . GLY A 1 154 ? -15.743 -14.645 31.813 1.00 82.69 154 GLY A N 1
ATOM 1295 C CA . GLY A 1 154 ? -14.423 -14.183 32.254 1.00 82.69 154 GLY A CA 1
ATOM 1296 C C . GLY A 1 154 ? -13.461 -13.795 31.123 1.00 82.69 154 GLY A C 1
ATOM 1297 O O . GLY A 1 154 ? -12.373 -13.289 31.400 1.00 82.69 154 GLY A O 1
ATOM 1298 N N . GLU A 1 155 ? -13.843 -13.964 29.854 1.00 84.44 155 GLU A N 1
ATOM 1299 C CA . GLU A 1 155 ? -13.004 -13.564 28.722 1.00 84.44 155 GLU A CA 1
ATOM 1300 C C . GLU A 1 155 ? -12.959 -12.040 28.566 1.00 84.44 155 GLU A C 1
ATOM 1302 O O . GLU A 1 155 ? -13.969 -11.337 28.664 1.00 84.44 155 GLU A O 1
ATOM 1307 N N . LYS A 1 156 ? -11.773 -11.507 28.268 1.00 77.88 156 LYS A N 1
ATOM 1308 C CA . LYS A 1 156 ? -11.598 -10.099 27.905 1.00 77.88 156 LYS A CA 1
ATOM 1309 C C . LYS A 1 156 ? -11.882 -9.928 26.416 1.00 77.88 156 LYS A C 1
ATOM 1311 O O . LYS A 1 156 ? -11.234 -10.549 25.582 1.00 77.88 156 LYS A O 1
ATOM 1316 N N . LYS A 1 157 ? -12.825 -9.050 26.077 1.00 77.19 157 LYS A N 1
ATOM 1317 C CA . LYS A 1 157 ? -13.167 -8.715 24.693 1.00 77.19 157 LYS A CA 1
ATOM 1318 C C . LYS A 1 157 ? -13.002 -7.225 24.444 1.00 77.19 157 LYS A C 1
ATOM 1320 O O . LYS A 1 157 ? -13.530 -6.399 25.188 1.00 77.19 157 LYS A O 1
ATOM 1325 N N . ALA A 1 158 ? -12.336 -6.885 23.351 1.00 74.62 158 ALA A N 1
ATOM 1326 C CA . ALA A 1 158 ? -12.248 -5.515 22.883 1.00 74.62 158 ALA A CA 1
ATOM 1327 C C . ALA A 1 158 ? -13.589 -5.001 22.348 1.00 74.62 158 ALA A C 1
ATOM 1329 O O . ALA A 1 158 ? -14.257 -5.659 21.542 1.00 74.62 158 ALA A O 1
ATOM 1330 N N . VAL A 1 159 ? -13.964 -3.801 22.776 1.00 76.94 159 VAL A N 1
ATOM 1331 C CA . VAL A 1 159 ? -15.150 -3.076 22.327 1.00 76.94 159 VAL A CA 1
ATOM 1332 C C . VAL A 1 159 ? -14.694 -1.759 21.718 1.00 76.94 159 VAL A C 1
ATOM 1334 O O . VAL A 1 159 ? -14.141 -0.900 22.400 1.00 76.94 159 VAL A O 1
ATOM 1337 N N . TYR A 1 160 ? -14.929 -1.608 20.419 1.00 73.75 160 TYR A N 1
ATOM 1338 C CA . TYR A 1 160 ? -14.536 -0.426 19.663 1.00 73.75 160 TYR A CA 1
ATOM 1339 C C . TYR A 1 160 ? -15.638 0.627 19.674 1.00 73.75 160 TYR A C 1
ATOM 1341 O O . TYR A 1 160 ? -16.823 0.305 19.571 1.00 73.75 160 TYR A O 1
ATOM 1349 N N . THR A 1 161 ? -15.243 1.898 19.727 1.00 70.31 161 THR A N 1
ATOM 1350 C CA . THR A 1 161 ? -16.158 2.998 19.417 1.00 70.31 161 THR A CA 1
ATOM 1351 C C . THR A 1 161 ? -16.278 3.136 17.894 1.00 70.31 161 THR A C 1
ATOM 1353 O O . THR A 1 161 ? -15.275 3.140 17.184 1.00 70.31 161 THR A O 1
ATOM 1356 N N . LEU A 1 162 ? -17.502 3.231 17.361 1.00 72.19 162 LEU A N 1
ATOM 1357 C CA . LEU A 1 162 ? -17.742 3.298 15.906 1.00 72.19 162 LEU A CA 1
ATOM 1358 C C . LEU A 1 162 ? -17.547 4.705 15.304 1.00 72.19 162 LEU A C 1
ATOM 1360 O O . LEU A 1 162 ? -17.889 4.926 14.147 1.00 72.19 162 LEU A O 1
ATOM 1364 N N . LYS A 1 163 ? -17.012 5.671 16.068 1.00 77.75 163 LYS A N 1
ATOM 1365 C CA . LYS A 1 163 ? -16.877 7.067 15.616 1.00 77.75 163 LYS A CA 1
ATOM 1366 C C . LYS A 1 163 ? -15.817 7.239 14.523 1.00 77.75 163 LYS A C 1
ATOM 1368 O O . LYS A 1 163 ? -16.033 8.004 13.592 1.00 77.75 163 LYS A O 1
ATOM 1373 N N . PHE A 1 164 ? -14.695 6.526 14.619 1.00 84.38 164 PHE A N 1
ATOM 1374 C CA . PHE A 1 164 ? -13.610 6.608 13.641 1.00 84.38 164 PHE A CA 1
ATOM 1375 C C . PHE A 1 164 ? -13.746 5.505 12.584 1.00 84.38 164 PHE A C 1
ATOM 1377 O O . PHE A 1 164 ? -13.687 4.313 12.912 1.00 84.38 164 PHE A O 1
ATOM 1384 N N . LEU A 1 165 ? -13.934 5.909 11.321 1.00 86.25 165 LEU A N 1
ATOM 1385 C CA . LEU A 1 165 ? -14.094 5.018 10.165 1.00 86.25 165 LEU A CA 1
ATOM 1386 C C . LEU A 1 165 ? -15.159 3.930 10.372 1.00 86.25 165 LEU A C 1
ATOM 1388 O O . LEU A 1 165 ? -14.878 2.767 10.129 1.00 86.25 165 LEU A O 1
ATOM 1392 N N . GLY A 1 166 ? -16.363 4.251 10.855 1.00 83.00 166 GLY A N 1
ATOM 1393 C CA . GLY A 1 166 ? -17.362 3.253 11.290 1.00 83.00 166 GLY A CA 1
ATOM 1394 C C . GLY A 1 166 ? -17.714 2.145 10.280 1.00 83.00 166 GLY A C 1
ATOM 1395 O O . GLY A 1 166 ? -18.096 1.055 10.695 1.00 83.00 166 GLY A O 1
ATOM 1396 N N . TYR A 1 167 ? -17.519 2.384 8.979 1.00 86.25 167 TYR A N 1
ATOM 1397 C CA . TYR A 1 167 ? -17.704 1.391 7.913 1.00 86.25 167 TYR A CA 1
ATOM 1398 C C . TYR A 1 167 ? -16.590 0.326 7.847 1.00 86.25 167 TYR A C 1
ATOM 1400 O O . TYR A 1 167 ? -16.790 -0.736 7.267 1.00 86.25 167 TYR A O 1
ATOM 1408 N N . PHE A 1 168 ? -15.412 0.586 8.423 1.00 88.38 168 PHE A N 1
ATOM 1409 C CA . PHE A 1 168 ? -14.259 -0.310 8.346 1.00 88.38 168 PHE A CA 1
ATOM 1410 C C . PHE A 1 168 ? -14.415 -1.500 9.305 1.00 88.38 168 PHE A C 1
ATOM 1412 O O . PHE A 1 168 ? -14.380 -1.350 10.539 1.00 88.38 168 PHE A O 1
ATOM 1419 N N . ASN A 1 169 ? -14.563 -2.702 8.750 1.00 87.75 169 ASN A N 1
ATOM 1420 C CA . ASN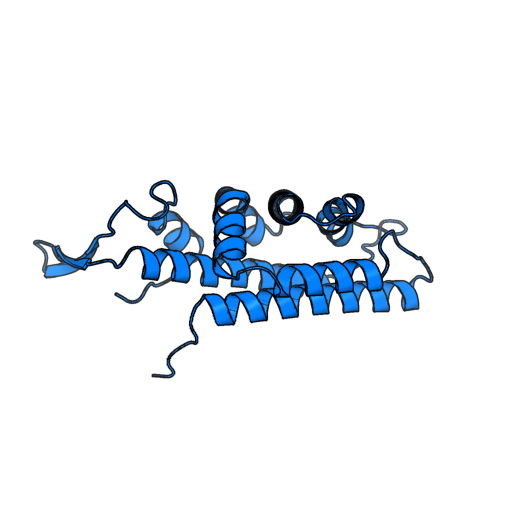 A 1 169 ? -14.750 -3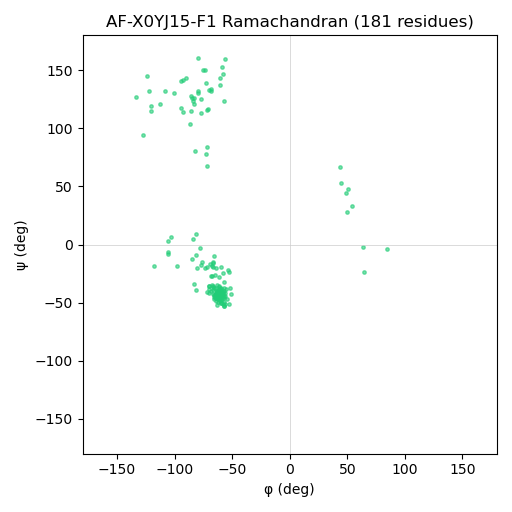.922 9.528 1.00 87.75 169 ASN A CA 1
ATOM 1421 C C . ASN A 1 169 ? -13.408 -4.484 10.020 1.00 87.75 169 ASN A C 1
ATOM 1423 O O . ASN A 1 169 ? -12.850 -5.429 9.466 1.00 87.75 169 ASN A O 1
ATOM 1427 N N . ILE A 1 170 ? -12.895 -3.909 11.110 1.00 88.00 170 ILE A N 1
ATOM 1428 C CA . ILE A 1 170 ? -11.591 -4.294 11.665 1.00 88.00 170 ILE A CA 1
ATOM 1429 C C . ILE A 1 170 ? -11.505 -5.783 12.013 1.00 88.00 170 ILE A C 1
ATOM 1431 O O . ILE A 1 170 ? -10.480 -6.411 11.786 1.00 88.00 170 ILE A O 1
ATOM 1435 N N . ARG A 1 171 ? -12.597 -6.368 12.517 1.00 86.12 171 ARG A N 1
ATOM 1436 C CA . ARG A 1 171 ? -12.641 -7.781 12.905 1.00 86.12 171 ARG A CA 1
ATOM 1437 C C . ARG A 1 171 ? -12.469 -8.695 11.697 1.00 86.12 171 ARG A C 1
ATOM 1439 O O . ARG A 1 171 ? -11.762 -9.694 11.789 1.00 86.12 171 ARG A O 1
ATOM 1446 N N . GLU A 1 172 ? -13.139 -8.372 10.598 1.00 89.06 172 GLU A N 1
ATOM 1447 C CA . GLU A 1 172 ? -13.021 -9.129 9.355 1.00 89.06 172 GLU A CA 1
ATOM 1448 C C . GLU A 1 172 ? -11.611 -9.027 8.785 1.00 89.06 172 GLU A C 1
ATOM 1450 O O . GLU A 1 172 ? -11.017 -10.057 8.482 1.00 89.06 172 GLU A O 1
ATOM 1455 N N . HIS A 1 173 ? -11.027 -7.827 8.746 1.00 90.19 173 HIS A N 1
ATOM 1456 C CA . HIS A 1 173 ? -9.645 -7.667 8.299 1.00 90.19 173 HIS A CA 1
ATOM 1457 C C . HIS A 1 173 ? -8.654 -8.425 9.191 1.00 90.19 173 HIS A C 1
ATOM 1459 O O . HIS A 1 173 ? -7.824 -9.154 8.656 1.00 90.19 173 HIS A O 1
ATOM 1465 N N . CYS A 1 174 ? -8.780 -8.361 10.521 1.00 89.44 174 CYS A N 1
ATOM 1466 C CA . CYS A 1 174 ? -7.930 -9.139 11.427 1.00 89.44 174 CYS A CA 1
ATOM 1467 C C . CYS A 1 174 ? -8.043 -10.644 11.189 1.00 89.44 174 CYS A C 1
ATOM 1469 O O . CYS A 1 174 ? -7.025 -11.325 11.152 1.00 89.44 174 CYS A O 1
ATOM 1471 N N . LYS A 1 175 ? -9.260 -11.164 10.980 1.00 89.12 175 LYS A N 1
ATOM 1472 C CA . LYS A 1 175 ? -9.467 -12.584 10.669 1.00 89.12 175 LYS A CA 1
ATOM 1473 C C . LYS A 1 175 ? -8.834 -12.956 9.330 1.00 89.12 175 LYS A C 1
ATOM 1475 O O . LYS A 1 175 ? -8.127 -13.953 9.249 1.00 89.12 175 LYS A O 1
ATOM 1480 N N . THR A 1 176 ? -9.087 -12.166 8.289 1.00 89.19 176 THR A N 1
ATOM 1481 C CA . THR A 1 176 ? -8.557 -12.416 6.944 1.00 89.19 176 THR A CA 1
ATOM 1482 C C . THR A 1 176 ? -7.038 -12.391 6.937 1.00 89.19 176 THR A C 1
ATOM 1484 O O . THR A 1 176 ? -6.435 -13.188 6.229 1.00 89.19 176 THR A O 1
ATOM 1487 N N . TRP A 1 177 ? -6.417 -11.521 7.732 1.00 90.81 177 TRP A N 1
ATOM 1488 C CA . TRP A 1 177 ? -4.974 -11.288 7.750 1.00 90.81 177 TRP A CA 1
ATOM 1489 C C . TRP A 1 177 ? -4.236 -11.931 8.927 1.00 90.81 177 TRP A C 1
ATOM 1491 O O . TRP A 1 177 ? -3.040 -11.713 9.065 1.00 90.81 177 TRP A O 1
ATOM 1501 N N . SER A 1 178 ? -4.919 -12.734 9.748 1.00 89.88 178 SER A N 1
ATOM 1502 C CA . SER A 1 178 ? -4.355 -13.341 10.964 1.00 89.88 178 SER A CA 1
ATOM 1503 C C . SER A 1 178 ? -3.632 -12.321 11.859 1.00 89.88 178 SER A C 1
ATOM 1505 O O . SER A 1 178 ? -2.526 -12.563 12.332 1.00 89.88 178 SER A O 1
ATOM 1507 N N . ILE A 1 179 ? -4.249 -11.150 12.050 1.00 87.62 179 ILE A N 1
ATOM 1508 C CA . ILE A 1 179 ? -3.693 -10.058 12.858 1.00 87.62 179 ILE A CA 1
ATOM 1509 C C . ILE A 1 179 ? -4.206 -10.179 14.285 1.00 87.62 179 ILE A C 1
ATOM 1511 O O . ILE A 1 179 ? -5.388 -9.932 14.547 1.00 87.62 179 ILE A O 1
ATOM 1515 N N . ASP A 1 180 ? -3.288 -10.452 15.205 1.00 84.12 180 ASP A N 1
ATOM 1516 C CA . ASP A 1 180 ? -3.545 -10.388 16.637 1.00 84.12 180 ASP A CA 1
ATOM 1517 C C . ASP A 1 180 ? -3.320 -8.960 17.142 1.00 84.12 180 ASP A C 1
ATOM 1519 O O . ASP A 1 180 ? -2.194 -8.482 17.284 1.00 84.12 180 ASP A O 1
ATOM 1523 N N . LEU A 1 181 ? -4.420 -8.247 17.390 1.00 80.31 181 LEU A N 1
ATOM 1524 C CA . LEU A 1 181 ? -4.377 -6.907 17.969 1.00 80.31 181 LEU A CA 1
ATOM 1525 C C . LEU A 1 181 ? -4.180 -6.995 19.485 1.00 80.31 181 LEU A C 1
ATOM 1527 O O . LEU A 1 181 ? -4.898 -7.721 20.174 1.00 80.31 181 LEU A O 1
ATOM 1531 N N . VAL A 1 182 ? -3.216 -6.235 20.002 1.00 69.81 182 VAL A N 1
ATOM 1532 C CA . VAL A 1 182 ? -2.944 -6.137 21.442 1.00 69.81 182 VAL A CA 1
ATOM 1533 C C . VAL A 1 182 ? -3.862 -5.076 22.051 1.00 69.81 182 VAL A C 1
ATOM 1535 O O . VAL A 1 182 ? -3.882 -3.944 21.579 1.00 69.81 182 VAL A O 1
ATOM 1538 N N . PHE A 1 183 ? -4.612 -5.448 23.092 1.00 61.88 183 PHE A N 1
ATOM 1539 C CA . PHE A 1 183 ? -5.635 -4.620 23.747 1.00 61.88 183 PHE A CA 1
ATOM 1540 C C . PHE A 1 183 ? -5.243 -4.170 25.151 1.00 61.88 183 PHE A C 1
ATOM 1542 O O . PHE A 1 183 ? -4.681 -5.003 25.899 1.00 61.88 183 PHE A O 1
#

Mean predicted aligned error: 6.82 Å

Radius of gyration: 18.49 Å; Cα contacts (8 Å, |Δi|>4): 165; chains: 1; bounding box: 39×34×58 Å

pLDDT: mean 84.08, std 10.76, range [47.31, 96.94]

Sequence (183 aa):
MVQLPKPEIRFKENIDGFFSHIIQIIKDSIKEHNKNHFVSVESIQSLKDLITLYDTETIMMLFIQHTSNSWKLIKERDPHFFKGFQDVLSKIPIRDLNQTQFMFNLVTLKDDDKNIISDDNREVMWQFCESFVYILVDYVHRMRVPRTKLLPNGEKKAVYTLKFLGYFNIREHCKTWSIDLVF

Foldseek 3Di:
DPDDDALLVLQLVLLLVLLVLVLVLQVVLCVPVVDPPQDDSVRSVVLNVLCNPDDSVVLLVLLCVQQVVPLLCLVVLHLVSLVSVLSSSVVRVDVDNSVSCCSSCQQVPDDPNHRSDDPVSSVVSSVSSLSSLLSSLLVQVVVQPWDWDQDPVRDTDTDGDCPGVVVRPSVVSCVSSVDDDDD

Secondary structure (DSSP, 8-state):
--PPPPHHHHHHHHHHHHHHHHHHHHHHHHHHH----S--HHHHHHHHHHHHHS-HHHHHHHHHHHHGGGHHHHHTT-TTHHHHHHHHHHTS--S-GGGTTHHHHHHH-EETTEESS-HHHHHHHHHHHHHHHHHHHHHHHHHT-PEEEE-TTS-EEEE--TTSSTT--HHHHHHHHT-----